Protein 4AVA (pdb70)

Structure (mmCIF, N/CA/C/O backbone):
data_4AVA
#
_entry.id   4AVA
#
_cell.length_a   61.418
_cell.length_b   65.447
_cell.length_c   77.761
_cell.angle_alpha   90.00
_cell.angle_beta   90.00
_cell.angle_gamma   90.00
#
_symmetry.space_group_name_H-M   'P 21 21 21'
#
loop_
_entity.id
_entity.type
_entity.pdbx_description
1 polymer 'LYSINE ACETYLTRANSFERASE'
2 non-polymer 'ACETYL COENZYME *A'
3 non-polymer 'ACETATE ION'
4 non-polymer 1,2-ETHANEDIOL
5 non-polymer DI(HYDROXYETHYL)ETHER
6 non-polymer 'MAGNESIUM ION'
7 water water
#
loop_
_atom_site.group_PDB
_atom_site.id
_atom_site.type_symbol
_atom_site.label_atom_id
_atom_site.label_alt_id
_atom_site.label_comp_id
_atom_site.label_asym_id
_atom_site.label_entity_id
_atom_site.label_seq_id
_atom_site.pdbx_PDB_ins_code
_atom_site.Cartn_x
_atom_site.Cartn_y
_atom_site.Cartn_z
_atom_site.occupancy
_atom_site.B_iso_or_equiv
_atom_site.auth_seq_id
_atom_site.auth_comp_id
_atom_site.auth_asym_id
_atom_site.auth_atom_id
_atom_site.pdbx_PDB_model_num
ATOM 1 N N . ASP A 1 2 ? 36.589 -1.718 47.061 1.00 87.88 2 ASP A N 1
ATOM 2 C CA . ASP A 1 2 ? 35.233 -2.130 47.409 1.00 87.41 2 ASP A CA 1
ATOM 3 C C . ASP A 1 2 ? 34.300 -0.942 47.636 1.00 81.54 2 ASP A C 1
ATOM 4 O O . ASP A 1 2 ? 33.909 -0.248 46.698 1.00 81.52 2 ASP A O 1
ATOM 9 N N . GLY A 1 3 ? 33.946 -0.733 48.901 1.00 74.22 3 GLY A N 1
ATOM 10 C CA . GLY A 1 3 ? 32.994 0.283 49.312 1.00 63.98 3 GLY A CA 1
ATOM 11 C C . GLY A 1 3 ? 33.636 1.533 49.890 1.00 55.67 3 GLY A C 1
ATOM 12 O O . GLY A 1 3 ? 33.012 2.239 50.691 1.00 56.72 3 GLY A O 1
ATOM 13 N N . ILE A 1 4 ? 34.890 1.794 49.525 1.00 46.48 4 ILE A N 1
ATOM 14 C CA . ILE A 1 4 ? 35.648 2.884 50.142 1.00 42.73 4 ILE A CA 1
ATOM 15 C C . ILE A 1 4 ? 35.284 4.256 49.616 1.00 43.64 4 ILE A C 1
ATOM 16 O O . ILE A 1 4 ? 34.855 4.399 48.469 1.00 40.22 4 ILE A O 1
ATOM 21 N N . ALA A 1 5 ? 35.491 5.263 50.466 1.00 34.39 5 ALA A N 1
ATOM 22 C CA . ALA A 1 5 ? 35.195 6.648 50.124 1.00 32.93 5 ALA A CA 1
ATOM 23 C C . ALA A 1 5 ? 36.300 7.230 49.256 1.00 34.77 5 ALA A C 1
ATOM 24 O O . ALA A 1 5 ? 37.462 6.860 49.386 1.00 41.01 5 ALA A O 1
ATOM 26 N N . GLU A 1 6 ? 35.936 8.186 48.405 1.00 32.13 6 GLU A N 1
ATOM 27 C CA . GLU A 1 6 ? 36.904 8.820 47.533 1.00 33.13 6 GLU A CA 1
ATOM 28 C C . GLU A 1 6 ? 36.781 10.344 47.503 1.00 30.34 6 GLU A C 1
ATOM 29 O O . GLU A 1 6 ? 35.740 10.902 47.847 1.00 31.74 6 GLU A O 1
ATOM 35 N N . LEU A 1 7 ? 37.850 10.997 47.076 1.00 29.55 7 LEU A N 1
ATOM 36 C CA . LEU A 1 7 ? 37.842 12.453 46.905 1.00 32.89 7 LEU A CA 1
ATOM 37 C C . LEU A 1 7 ? 36.977 12.789 45.712 1.00 34.32 7 LEU A C 1
ATOM 38 O O . LEU A 1 7 ? 36.890 11.981 44.789 1.00 37.09 7 LEU A O 1
ATOM 43 N N . THR A 1 8 ? 36.276 13.919 45.752 1.00 37.96 8 THR A N 1
ATOM 44 C CA . THR A 1 8 ? 35.568 14.389 44.552 1.00 39.16 8 THR A CA 1
ATOM 45 C C . THR A 1 8 ? 36.265 15.471 43.747 1.00 42.47 8 THR A C 1
ATOM 46 O O . THR A 1 8 ? 35.831 15.795 42.636 1.00 44.19 8 THR A O 1
ATOM 50 N N . GLY A 1 9 ? 37.367 16.001 44.252 1.00 37.29 9 GLY A N 1
ATOM 51 C CA . GLY A 1 9 ? 37.937 17.163 43.599 1.00 41.31 9 GLY A CA 1
ATOM 52 C C . GLY A 1 9 ? 39.021 16.797 42.620 1.00 39.08 9 GLY A C 1
ATOM 53 O O . GLY A 1 9 ? 39.032 15.694 42.040 1.00 42.27 9 GLY A O 1
ATOM 54 N N . ALA A 1 10 ? 39.943 17.733 42.454 1.00 38.88 10 ALA A N 1
ATOM 55 C CA . ALA A 1 10 ? 41.090 17.560 41.574 1.00 38.28 10 ALA A CA 1
ATOM 56 C C . ALA A 1 10 ? 42.020 16.515 42.159 1.00 38.90 10 ALA A C 1
ATOM 57 O O . ALA A 1 10 ? 42.155 16.406 43.375 1.00 38.41 10 ALA A O 1
ATOM 59 N N . ARG A 1 11 ? 42.637 15.725 41.289 1.00 39.95 11 ARG A N 1
ATOM 60 C CA . ARG A 1 11 ? 43.632 14.753 41.716 1.00 42.61 11 ARG A CA 1
ATOM 61 C C . ARG A 1 11 ? 45.033 15.277 41.442 1.00 38.56 11 ARG A C 1
ATOM 62 O O . ARG A 1 11 ? 45.294 15.811 40.372 1.00 39.82 11 ARG A O 1
ATOM 70 N N . VAL A 1 12 ? 45.921 15.141 42.419 1.00 35.04 12 VAL A N 1
ATOM 71 C CA . VAL A 1 12 ? 47.310 15.563 42.264 1.00 36.09 12 VAL A CA 1
ATOM 72 C C . VAL A 1 12 ? 47.944 14.867 41.064 1.00 42.58 12 VAL A C 1
ATOM 73 O O . VAL A 1 12 ? 48.747 15.461 40.331 1.00 43.95 12 VAL A O 1
ATOM 77 N N . GLU A 1 13 ? 47.584 13.597 40.864 1.00 41.87 13 GLU A N 1
ATOM 78 C CA . GLU A 1 13 ? 48.133 12.834 39.759 1.00 45.62 13 GLU A CA 1
ATOM 79 C C . GLU A 1 13 ? 47.855 13.465 38.402 1.00 45.07 13 GLU A C 1
ATOM 80 O O . GLU A 1 13 ? 48.658 13.327 37.480 1.00 47.62 13 GLU A O 1
ATOM 86 N N . ASP A 1 14 ? 46.695 14.097 38.267 1.00 40.90 14 ASP A N 1
ATOM 87 C CA . ASP A 1 14 ? 46.317 14.727 37.017 1.00 43.72 14 ASP A CA 1
ATOM 88 C C . ASP A 1 14 ? 47.032 16.060 36.882 1.00 41.09 14 ASP A C 1
ATOM 89 O O . ASP A 1 14 ? 47.582 16.361 35.834 1.00 42.09 14 ASP A O 1
ATOM 94 N N . LEU A 1 15 ? 47.026 16.847 37.956 1.00 37.65 15 LEU A N 1
ATOM 95 C CA . LEU A 1 15 ? 47.719 18.135 37.959 1.00 36.57 15 LEU A CA 1
ATOM 96 C C . LEU A 1 15 ? 49.193 17.964 37.660 1.00 40.28 15 LEU A C 1
ATOM 97 O O . LEU A 1 15 ? 49.747 18.678 36.835 1.00 35.80 15 LEU A O 1
ATOM 102 N N . ALA A 1 16 ? 49.822 17.005 38.332 1.00 44.75 16 ALA A N 1
ATOM 103 C CA . ALA A 1 16 ? 51.252 16.748 38.174 1.00 49.14 16 ALA A CA 1
ATOM 104 C C . ALA A 1 16 ? 51.635 16.301 36.765 1.00 50.18 16 ALA A C 1
ATOM 105 O O . ALA A 1 16 ? 52.811 16.342 36.400 1.00 57.66 16 ALA A O 1
ATOM 107 N N . GLY A 1 17 ? 50.656 15.870 35.973 1.00 45.56 17 GLY A N 1
ATOM 108 C CA . GLY A 1 17 ? 50.926 15.481 34.597 1.00 44.21 17 GLY A CA 1
ATOM 109 C C . GLY A 1 17 ? 51.253 16.692 33.736 1.00 45.89 17 GLY A C 1
ATOM 110 O O . GLY A 1 17 ? 51.982 16.587 32.754 1.00 47.81 17 GLY A O 1
ATOM 111 N N . MET A 1 18 ? 50.724 17.854 34.120 1.00 38.16 18 MET A N 1
ATOM 112 C CA . MET A 1 18 ? 50.940 19.073 33.364 1.00 35.51 18 MET A CA 1
ATOM 113 C C . MET A 1 18 ? 52.375 19.567 33.523 1.00 35.24 18 MET A C 1
ATOM 114 O O . MET A 1 18 ? 52.952 19.533 34.614 1.00 34.24 18 MET A O 1
ATOM 119 N N . ASP A 1 19 ? 52.969 20.007 32.416 1.00 33.75 19 ASP A N 1
ATOM 120 C CA . ASP A 1 19 ? 54.388 20.302 32.435 1.00 34.74 19 ASP A CA 1
ATOM 121 C C . ASP A 1 19 ? 54.740 21.413 33.400 1.00 33.29 19 ASP A C 1
ATOM 122 O O . ASP A 1 19 ? 55.790 21.376 34.050 1.00 36.76 19 ASP A O 1
ATOM 127 N N . VAL A 1 20 ? 53.864 22.400 33.497 1.00 30.18 20 VAL A N 1
ATOM 128 C CA . VAL A 1 20 ? 54.101 23.508 34.402 1.00 31.54 20 VAL A CA 1
ATOM 129 C C . VAL A 1 20 ? 54.310 23.079 35.873 1.00 30.85 20 VAL A C 1
ATOM 130 O O . VAL A 1 20 ? 55.034 23.762 36.595 1.00 30.09 20 VAL A O 1
ATOM 134 N N . PHE A 1 21 ? 53.679 21.978 36.311 1.00 28.61 21 PHE A N 1
ATOM 135 C CA . PHE A 1 21 ? 53.843 21.487 37.686 1.00 32.35 21 PHE A CA 1
ATOM 136 C C . PHE A 1 21 ? 54.841 20.368 37.869 1.00 34.82 21 PHE A C 1
ATOM 137 O O . PHE A 1 21 ? 55.113 19.968 39.003 1.00 38.36 21 PHE A O 1
ATOM 145 N N . GLN A 1 22 ? 55.403 19.855 36.778 1.00 39.99 22 GLN A N 1
ATOM 146 C CA . GLN A 1 22 ? 56.251 18.688 36.940 1.00 45.54 22 GLN A CA 1
ATOM 147 C C . GLN A 1 22 ? 57.487 19.078 37.747 1.00 43.53 22 GLN A C 1
ATOM 148 O O . GLN A 1 22 ? 58.139 20.079 37.453 1.00 37.30 22 GLN A O 1
ATOM 154 N N . GLY A 1 23 ? 57.779 18.299 38.791 1.00 45.86 23 GLY A N 1
ATOM 155 C CA . GLY A 1 23 ? 58.952 18.556 39.603 1.00 45.68 23 GLY A CA 1
ATOM 156 C C . GLY A 1 23 ? 58.720 19.519 40.755 1.00 45.94 23 GLY A C 1
ATOM 157 O O . GLY A 1 23 ? 59.609 19.715 41.586 1.00 52.36 23 GLY A O 1
ATOM 158 N N . CYS A 1 24 ? 57.532 20.114 40.817 1.00 39.53 24 CYS A N 1
ATOM 159 C CA . CYS A 1 24 ? 57.191 21.008 41.919 1.00 39.03 24 CYS A CA 1
ATOM 160 C C . CYS A 1 24 ? 57.071 20.249 43.245 1.00 38.75 24 CYS A C 1
ATOM 161 O O . CYS A 1 24 ? 56.785 19.046 43.256 1.00 37.82 24 CYS A O 1
ATOM 164 N N . PRO A 1 25 ? 57.274 20.960 44.374 1.00 40.63 25 PRO A N 1
ATOM 165 C CA . PRO A 1 25 ? 57.172 20.315 45.695 1.00 41.56 25 PRO A CA 1
ATOM 166 C C . PRO A 1 25 ? 55.805 19.661 45.851 1.00 40.35 25 PRO A C 1
ATOM 167 O O . PRO A 1 25 ? 54.793 20.249 45.457 1.00 39.32 25 PRO A O 1
ATOM 171 N N . ALA A 1 26 ? 55.772 18.456 46.407 1.00 38.63 26 ALA A N 1
ATOM 172 C CA . ALA A 1 26 ? 54.541 17.694 46.475 1.00 38.80 26 ALA A CA 1
ATOM 173 C C . ALA A 1 26 ? 53.492 18.433 47.282 1.00 38.34 26 ALA A C 1
ATOM 174 O O . ALA A 1 26 ? 52.309 18.385 46.959 1.00 38.94 26 ALA A O 1
ATOM 176 N N . GLU A 1 27 ? 53.921 19.113 48.337 1.00 38.22 27 GLU A N 1
ATOM 177 C CA . GLU A 1 27 ? 52.950 19.696 49.250 1.00 38.22 27 GLU A CA 1
ATOM 178 C C . GLU A 1 27 ? 52.212 20.835 48.558 1.00 34.86 27 GLU A C 1
ATOM 179 O O . GLU A 1 27 ? 51.045 21.133 48.872 1.00 35.57 27 GLU A O 1
ATOM 185 N N . GLY A 1 28 ? 52.910 21.470 47.614 1.00 35.25 28 GLY A N 1
ATOM 186 C CA . GLY A 1 28 ? 52.343 22.550 46.841 1.00 34.29 28 GLY A CA 1
ATOM 187 C C . GLY A 1 28 ? 51.224 22.037 45.970 1.00 34.30 28 GLY A C 1
ATOM 188 O O . GLY A 1 28 ? 50.208 22.714 45.799 1.00 36.15 28 GLY A O 1
ATOM 189 N N . LEU A 1 29 ? 51.403 20.838 45.409 1.00 31.78 29 LEU A N 1
ATOM 190 C CA . LEU A 1 29 ? 50.367 20.288 44.543 1.00 30.08 29 LEU A CA 1
ATOM 191 C C . LEU A 1 29 ? 49.174 19.782 45.372 1.00 30.14 29 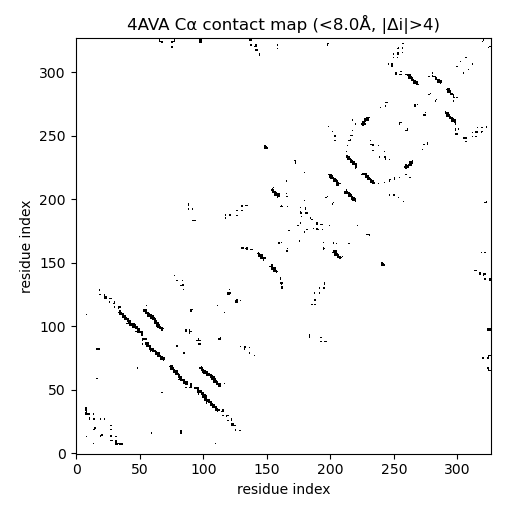LEU A C 1
ATOM 192 O O . LEU A 1 29 ? 48.030 19.900 44.942 1.00 31.21 29 LEU A O 1
ATOM 197 N N . VAL A 1 30 ? 49.447 19.229 46.550 1.00 28.11 30 VAL A N 1
ATOM 198 C CA . VAL A 1 30 ? 48.366 18.773 47.453 1.00 29.23 30 VAL A CA 1
ATOM 199 C C . VAL A 1 30 ? 47.449 19.962 47.749 1.00 30.15 30 VAL A C 1
ATOM 200 O O . VAL A 1 30 ? 46.234 19.878 47.573 1.00 31.22 30 VAL A O 1
ATOM 204 N N . SER A 1 31 ? 48.043 21.090 48.125 1.00 31.88 31 SER A N 1
ATOM 205 C CA A SER A 1 31 ? 47.285 22.324 48.355 0.49 31.52 31 SER A CA 1
ATOM 206 C CA B SER A 1 31 ? 47.255 22.295 48.363 0.51 31.51 31 SER A CA 1
ATOM 207 C C . SER A 1 31 ? 46.506 22.739 47.110 1.00 29.83 31 SER A C 1
ATOM 208 O O . SER A 1 31 ? 45.330 23.046 47.171 1.00 27.56 31 SER A O 1
ATOM 213 N N . LEU A 1 32 ? 47.185 22.764 45.965 1.00 26.89 32 LEU A N 1
ATOM 214 C CA . LEU A 1 32 ? 46.513 23.209 44.748 1.00 27.85 32 LEU A CA 1
ATOM 215 C C . LEU A 1 32 ? 45.359 22.278 44.403 1.00 30.41 32 LEU A C 1
ATOM 216 O O . LEU A 1 32 ? 44.276 22.726 44.046 1.00 33.74 32 LEU A O 1
ATOM 221 N N . ALA A 1 33 ? 45.596 20.974 44.505 1.00 30.83 33 ALA A N 1
ATOM 222 C CA . ALA A 1 33 ? 44.581 20.000 44.111 1.00 34.63 33 ALA A CA 1
ATOM 223 C C . ALA A 1 33 ? 43.308 20.261 44.918 1.00 35.67 33 ALA A C 1
ATOM 224 O O . ALA A 1 33 ? 42.191 20.080 44.434 1.00 40.24 33 ALA A O 1
ATOM 226 N N . ALA A 1 34 ? 43.498 20.701 46.147 1.00 31.83 34 ALA A N 1
ATOM 227 C CA . ALA A 1 34 ? 42.375 20.958 47.046 1.00 31.34 34 ALA A CA 1
ATOM 228 C C . ALA A 1 34 ? 41.609 22.197 46.600 1.00 35.97 34 ALA A C 1
ATOM 229 O O . ALA A 1 34 ? 40.468 22.416 47.039 1.00 35.74 34 ALA A O 1
ATOM 231 N N . SER A 1 35 ? 42.301 23.061 45.857 1.00 32.53 35 SER A N 1
ATOM 232 C CA . SER A 1 35 ? 41.738 24.351 45.435 1.00 39.08 35 SER A CA 1
ATOM 233 C C . SER A 1 35 ? 41.110 24.507 44.048 1.00 36.16 35 SER A C 1
ATOM 234 O O . SER A 1 35 ? 40.473 25.532 43.791 1.00 37.10 35 SER A O 1
ATOM 237 N N . VAL A 1 36 ? 41.294 23.542 43.147 1.00 33.37 36 VAL A N 1
ATOM 238 C CA . VAL A 1 36 ? 40.779 23.700 41.804 1.00 32.22 36 VAL A CA 1
ATOM 239 C C . VAL A 1 36 ? 39.811 22.587 41.474 1.00 35.82 36 VAL A C 1
ATOM 240 O O . VAL A 1 36 ? 39.829 21.546 42.113 1.00 35.95 36 VAL A O 1
ATOM 244 N N . GLN A 1 37 ? 38.979 22.806 40.464 1.00 36.91 37 GLN A N 1
ATOM 245 C CA . GLN A 1 37 ? 38.021 21.791 40.065 1.00 41.85 37 GLN A CA 1
ATOM 246 C C . GLN A 1 37 ? 38.251 21.319 38.634 1.00 43.26 37 GLN A C 1
ATOM 247 O O . GLN A 1 37 ? 38.630 22.094 37.755 1.00 42.05 37 GLN A O 1
ATOM 253 N N . PRO A 1 38 ? 38.023 20.021 38.398 1.00 46.37 38 PRO A N 1
ATOM 254 C CA . PRO A 1 38 ? 38.081 19.429 37.061 1.00 47.21 38 PRO A CA 1
ATOM 255 C C . PRO A 1 38 ? 37.045 20.048 36.128 1.00 44.53 38 PRO A C 1
ATOM 256 O O . PRO A 1 38 ? 35.925 20.330 36.565 1.00 45.26 38 PRO A O 1
ATOM 260 N N . LEU A 1 39 ? 37.426 20.262 34.877 1.00 42.73 39 LEU A N 1
ATOM 261 C CA . LEU A 1 39 ? 36.500 20.688 33.826 1.00 49.29 39 LEU A CA 1
ATOM 262 C C . LEU A 1 39 ? 36.646 19.834 32.566 1.00 54.34 39 LEU A C 1
ATOM 263 O O . LEU A 1 39 ? 37.752 19.635 32.053 1.00 54.47 39 LEU A O 1
ATOM 268 N N . ARG A 1 40 ? 35.522 19.324 32.072 1.00 57.34 40 ARG A N 1
ATOM 269 C CA . ARG A 1 40 ? 35.500 18.583 30.815 1.00 58.08 40 ARG A CA 1
ATOM 270 C C . ARG A 1 40 ? 34.439 19.184 29.901 1.00 53.55 40 ARG A C 1
ATOM 271 O O . ARG A 1 40 ? 33.275 19.269 30.273 1.00 58.36 40 ARG A O 1
ATOM 279 N N . ALA A 1 41 ? 34.847 19.633 28.725 1.00 45.76 41 ALA A N 1
ATOM 280 C CA . ALA A 1 41 ? 33.931 20.310 27.818 1.00 48.35 41 ALA A CA 1
ATOM 281 C C . ALA A 1 41 ? 33.910 19.650 26.451 1.00 54.24 41 ALA A C 1
ATOM 282 O O . ALA A 1 41 ? 34.947 19.218 25.949 1.00 58.18 41 ALA A O 1
ATOM 284 N N . ALA A 1 42 ? 32.731 19.590 25.840 1.00 66.53 42 ALA A N 1
ATOM 285 C CA . ALA A 1 42 ? 32.629 19.161 24.458 1.00 65.71 42 ALA A CA 1
ATOM 286 C C . ALA A 1 42 ? 33.136 20.280 23.554 1.00 62.90 42 ALA A C 1
ATOM 287 O O . ALA A 1 42 ? 33.525 21.342 24.026 1.00 59.81 42 ALA A O 1
ATOM 289 N N . ALA A 1 43 ? 33.138 20.045 22.250 1.00 62.55 43 ALA A N 1
ATOM 290 C CA . ALA A 1 43 ? 33.495 21.101 21.317 1.00 63.63 43 ALA A CA 1
ATOM 291 C C . ALA A 1 43 ? 32.321 22.065 21.161 1.00 66.20 43 ALA A C 1
ATOM 292 O O . ALA A 1 43 ? 31.175 21.704 21.435 1.00 67.25 43 ALA A O 1
ATOM 294 N N . GLY A 1 44 ? 32.612 23.294 20.739 1.00 65.44 44 GLY A N 1
ATOM 295 C CA . GLY A 1 44 ? 31.582 24.280 20.459 1.00 64.99 44 GLY A CA 1
ATOM 296 C C . GLY A 1 44 ? 30.808 24.732 21.682 1.00 63.50 44 GLY A C 1
ATOM 297 O O . GLY A 1 44 ? 29.703 25.266 21.569 1.00 63.32 44 GLY A O 1
ATOM 298 N N . GLN A 1 45 ? 31.403 24.531 22.855 1.00 60.90 45 GLN A N 1
ATOM 299 C CA . GLN A 1 45 ? 30.755 24.858 24.118 1.00 60.76 45 GLN A CA 1
ATOM 300 C C . GLN A 1 45 ? 31.304 26.160 24.705 1.00 56.29 45 GLN A C 1
ATOM 301 O O . GLN A 1 45 ? 32.521 26.381 24.728 1.00 50.99 45 GLN A O 1
ATOM 307 N N . VAL A 1 46 ? 30.398 27.013 25.181 1.00 54.53 46 VAL A N 1
ATOM 308 C CA . VAL A 1 46 ? 30.791 28.301 25.724 1.00 50.82 46 VAL A CA 1
ATOM 309 C C . VAL A 1 46 ? 31.149 28.081 27.179 1.00 47.51 46 VAL A C 1
ATOM 310 O O . VAL A 1 46 ? 30.313 27.657 27.980 1.00 48.30 46 VAL A O 1
ATOM 314 N N . LEU A 1 47 ? 32.422 28.288 27.488 1.00 40.94 47 LEU A N 1
ATOM 315 C CA . LEU A 1 47 ? 32.918 28.211 28.856 1.00 41.53 47 LEU A CA 1
ATOM 316 C C . LEU A 1 47 ? 32.773 29.493 29.676 1.00 44.36 47 LEU A C 1
ATOM 317 O O . LEU A 1 47 ? 32.362 29.468 30.840 1.00 46.69 47 LEU A O 1
ATOM 322 N N . LEU A 1 48 ? 33.125 30.611 29.049 1.00 42.00 48 LEU A N 1
ATOM 323 C CA . LEU A 1 48 ? 33.097 31.907 29.691 1.00 40.84 48 LEU A CA 1
ATOM 324 C C . LEU A 1 48 ? 32.415 32.861 28.729 1.00 41.46 48 LEU A C 1
ATOM 325 O O . LEU A 1 48 ? 32.537 32.721 27.489 1.00 43.25 48 LEU A O 1
ATOM 330 N N . ARG A 1 49 ? 31.694 33.821 29.296 1.00 37.75 49 ARG A N 1
ATOM 331 C CA . ARG A 1 49 ? 30.947 34.784 28.508 1.00 41.76 49 ARG A CA 1
ATOM 332 C C . ARG A 1 49 ? 31.410 36.203 28.790 1.00 40.68 49 ARG A C 1
ATOM 333 O O . ARG A 1 49 ? 31.522 36.618 29.940 1.00 38.55 49 ARG A O 1
ATOM 341 N N . GLN A 1 50 ? 31.682 36.952 27.729 1.00 37.40 50 GLN A N 1
ATOM 342 C CA . GLN A 1 50 ? 32.072 38.343 27.879 1.00 37.84 50 GLN A CA 1
ATOM 343 C C . GLN A 1 50 ? 31.053 39.127 28.717 1.00 37.44 50 GLN A C 1
ATOM 344 O O . GLN A 1 50 ? 29.839 38.983 28.538 1.00 39.25 50 GLN A O 1
ATOM 350 N N . GLY A 1 51 ? 31.552 39.976 29.607 1.00 36.63 51 GLY A N 1
ATOM 351 C CA . GLY A 1 51 ? 30.694 40.855 30.374 1.00 36.75 51 GLY A CA 1
ATOM 352 C C . GLY A 1 51 ? 30.229 40.237 31.688 1.00 37.19 51 GLY A C 1
ATOM 353 O O . GLY A 1 51 ? 29.742 40.948 32.571 1.00 35.68 51 GLY A O 1
ATOM 354 N N . GLU A 1 52 ? 30.353 38.920 31.818 1.00 34.91 52 GLU A N 1
ATOM 355 C CA . GLU A 1 52 ? 29.906 38.275 33.062 1.00 34.36 52 GLU A CA 1
ATOM 356 C C . GLU A 1 52 ? 30.896 38.472 34.217 1.00 31.20 52 GLU A C 1
ATOM 357 O O . GLU A 1 52 ? 32.035 38.893 34.014 1.00 30.19 52 GLU A O 1
ATOM 363 N N . PRO A 1 53 ? 30.452 38.165 35.445 1.00 29.17 53 PRO A N 1
ATOM 364 C CA . PRO A 1 53 ? 31.374 38.299 36.583 1.00 29.01 53 PRO A CA 1
ATOM 365 C C . PRO A 1 53 ? 32.552 37.362 36.411 1.00 28.31 53 PRO A C 1
ATOM 366 O O . PRO A 1 53 ? 32.327 36.206 36.051 1.00 28.48 53 PRO A O 1
ATOM 370 N N . ALA A 1 54 ? 33.782 37.785 36.695 1.00 27.64 54 ALA A N 1
ATOM 371 C CA . ALA A 1 54 ? 34.836 36.833 36.418 1.00 30.78 54 ALA A CA 1
ATOM 372 C C . ALA A 1 54 ? 35.167 36.221 37.736 1.00 30.53 54 ALA A C 1
ATOM 373 O O . ALA A 1 54 ? 36.021 36.720 38.481 1.00 31.69 54 ALA A O 1
ATOM 375 N N . VAL A 1 55 ? 34.595 35.043 37.937 1.00 30.70 55 VAL A N 1
ATOM 376 C CA . VAL A 1 55 ? 34.663 34.366 39.228 1.00 29.65 55 VAL A CA 1
ATOM 377 C C . VAL A 1 55 ? 35.703 33.277 39.261 1.00 29.15 55 VAL A C 1
ATOM 378 O O . VAL A 1 55 ? 35.956 32.711 40.314 1.00 30.67 55 VAL A O 1
ATOM 382 N N . SER A 1 56 ? 36.337 33.020 38.117 1.00 29.79 56 SER A N 1
ATOM 383 C CA . SER A 1 56 ? 37.224 31.875 37.977 1.00 25.05 56 SER A CA 1
ATOM 384 C C . SER A 1 56 ? 38.212 32.097 36.842 1.00 25.77 56 SER A C 1
ATOM 385 O O . SER A 1 56 ? 37.980 32.923 35.964 1.00 28.37 56 SER A O 1
ATOM 388 N N . PHE A 1 57 ? 39.296 31.333 36.860 1.00 24.95 57 PHE A N 1
ATOM 389 C CA . PHE A 1 57 ? 40.179 31.215 35.685 1.00 23.61 57 PHE A CA 1
ATOM 390 C C . PHE A 1 57 ? 40.134 29.769 35.238 1.00 26.97 57 PHE A C 1
ATOM 391 O O . PHE A 1 57 ? 39.711 28.878 35.991 1.00 29.22 57 PHE A O 1
ATOM 399 N N . LEU A 1 58 ? 40.523 29.534 33.982 1.00 26.33 58 LEU A N 1
ATOM 400 C CA . LEU A 1 58 ? 40.629 28.198 33.445 1.00 29.32 58 LEU A CA 1
ATOM 401 C C . LEU A 1 58 ? 42.080 27.928 33.091 1.00 30.98 58 LEU A C 1
ATOM 402 O O . LEU A 1 58 ? 42.738 28.773 32.491 1.00 32.14 58 LEU A O 1
ATOM 407 N N . LEU A 1 59 ? 42.568 26.760 33.495 1.00 33.14 59 LEU A N 1
ATOM 408 C CA . LEU A 1 59 ? 43.854 26.232 33.041 1.00 32.83 59 LEU A CA 1
ATOM 409 C C . LEU A 1 59 ? 43.575 25.048 32.152 1.00 35.97 59 LEU A C 1
ATOM 410 O O . LEU A 1 59 ? 42.971 24.068 32.598 1.00 33.57 59 LEU A O 1
ATOM 415 N N . ILE A 1 60 ? 44.043 25.140 30.909 1.00 35.78 60 ILE A N 1
ATOM 416 C CA . ILE A 1 60 ? 43.746 24.139 29.883 1.00 39.29 60 ILE A CA 1
ATOM 417 C C . ILE A 1 60 ? 44.788 23.024 29.891 1.00 41.97 60 ILE A C 1
ATOM 418 O O . ILE A 1 60 ? 45.979 23.268 29.673 1.00 42.30 60 ILE A O 1
ATOM 423 N N . SER A 1 61 ? 44.342 21.805 30.194 1.00 41.35 61 SER A N 1
ATOM 424 C CA . SER A 1 61 ? 45.171 20.604 30.047 1.00 45.42 61 SER A CA 1
ATOM 425 C C . SER A 1 61 ? 45.193 20.013 28.617 1.00 49.42 61 SER A C 1
ATOM 426 O O . SER A 1 61 ? 46.224 19.507 28.152 1.00 50.04 61 SER A O 1
ATOM 429 N N . SER A 1 62 ? 44.052 20.051 27.934 1.00 49.86 62 SER A N 1
ATOM 430 C CA . SER A 1 62 ? 43.980 19.577 26.548 1.00 53.28 62 SER A CA 1
ATOM 431 C C . SER A 1 62 ? 42.857 20.277 25.783 1.00 50.46 62 SER A C 1
ATOM 432 O O . SER A 1 62 ? 41.882 20.722 26.385 1.00 47.35 62 SER A O 1
ATOM 435 N N . GLY A 1 63 ? 42.987 20.347 24.460 1.00 47.17 63 GLY A N 1
ATOM 436 C CA . GLY A 1 63 ? 42.026 21.067 23.645 1.00 49.50 63 GLY A CA 1
ATOM 437 C C . GLY A 1 63 ? 42.365 22.545 23.504 1.00 51.55 63 GLY A C 1
ATOM 438 O O . GLY A 1 63 ? 43.394 23.014 24.005 1.00 50.94 63 GLY A O 1
ATOM 439 N N . SER A 1 64 ? 41.497 23.288 22.825 1.00 50.39 64 SER A N 1
ATOM 440 C CA . SER A 1 64 ? 41.739 24.710 22.584 1.00 49.25 64 SER A CA 1
ATOM 441 C C . SER A 1 64 ? 40.431 25.484 22.451 1.00 51.16 64 SER A C 1
ATOM 442 O O . SER A 1 64 ? 39.365 24.893 22.244 1.00 53.68 64 SER A O 1
ATOM 445 N N . ALA A 1 65 ? 40.514 26.807 22.561 1.00 46.33 65 ALA A N 1
ATOM 446 C CA . ALA A 1 65 ? 39.323 27.630 22.475 1.00 47.47 65 ALA A CA 1
ATOM 447 C C . ALA A 1 65 ? 39.546 28.963 21.769 1.00 51.50 65 ALA A C 1
ATOM 448 O O . ALA A 1 65 ? 40.659 29.519 21.765 1.00 51.64 65 ALA A O 1
ATOM 450 N N . GLU A 1 66 ? 38.468 29.462 21.174 1.00 48.05 66 GLU A N 1
ATOM 451 C CA . GLU A 1 66 ? 38.420 30.823 20.669 1.00 49.27 66 GLU A CA 1
ATOM 452 C C . GLU A 1 66 ? 38.178 31.809 21.817 1.00 45.11 66 GLU A C 1
ATOM 453 O O . GLU A 1 66 ? 37.283 31.617 22.641 1.00 40.87 66 GLU A O 1
ATOM 459 N N . VAL A 1 67 ? 38.970 32.871 21.851 1.00 44.52 67 VAL A N 1
ATOM 460 C CA . VAL A 1 67 ? 38.774 33.947 22.818 1.00 43.65 67 VAL A CA 1
ATOM 461 C C . VAL A 1 67 ? 38.376 35.179 22.006 1.00 47.11 67 VAL A C 1
ATOM 462 O O . VAL A 1 67 ? 39.185 35.700 21.232 1.00 50.31 67 VAL A O 1
ATOM 466 N N . SER A 1 68 ? 37.131 35.622 22.159 1.00 42.84 68 SER A N 1
ATOM 467 C CA . SER A 1 68 ? 36.578 36.665 21.285 1.00 39.68 68 SER A CA 1
ATOM 468 C C . SER A 1 68 ? 36.053 37.835 22.106 1.00 43.23 68 SER A C 1
ATOM 469 O O . SER A 1 68 ? 35.064 37.701 22.834 1.00 40.59 68 SER A O 1
ATOM 472 N N . HIS A 1 69 ? 36.702 38.987 21.989 1.00 42.97 69 HIS A N 1
ATOM 473 C CA . HIS A 1 69 ? 36.161 40.204 22.571 1.00 43.17 69 HIS A CA 1
ATOM 474 C C . HIS A 1 69 ? 35.413 41.004 21.507 1.00 44.07 69 HIS A C 1
ATOM 475 O O . HIS A 1 69 ? 35.964 41.298 20.446 1.00 47.31 69 HIS A O 1
ATOM 482 N N . VAL A 1 70 ? 34.165 41.357 21.795 1.00 41.69 70 VAL A N 1
ATOM 483 C CA . VAL A 1 70 ? 33.372 42.168 20.890 1.00 46.01 70 VAL A CA 1
ATOM 484 C C . VAL A 1 70 ? 33.215 43.597 21.415 1.00 49.02 70 VAL A C 1
ATOM 485 O O . VAL A 1 70 ? 32.630 43.821 22.475 1.00 50.86 70 VAL A O 1
ATOM 489 N N . GLY A 1 71 ? 33.744 44.565 20.671 1.00 50.28 71 GLY A N 1
ATOM 490 C CA . GLY A 1 71 ? 33.670 45.947 21.095 1.00 49.82 71 GLY A CA 1
ATOM 491 C C . GLY A 1 71 ? 32.255 46.462 20.968 1.00 53.57 71 GLY A C 1
ATOM 492 O O . GLY A 1 71 ? 31.424 45.830 20.318 1.00 53.87 71 GLY A O 1
ATOM 493 N N . ASP A 1 72 ? 31.987 47.604 21.598 1.00 59.53 72 ASP A N 1
ATOM 494 C CA . ASP A 1 72 ? 30.705 48.288 21.478 1.00 66.11 72 ASP A CA 1
ATOM 495 C C . ASP A 1 72 ? 30.465 48.736 20.042 1.00 65.68 72 ASP A C 1
ATOM 496 O O . ASP A 1 72 ? 29.349 49.097 19.676 1.00 67.68 72 ASP A O 1
ATOM 501 N N . ASP A 1 73 ? 31.520 48.718 19.233 1.00 63.85 73 ASP A N 1
ATOM 502 C CA . ASP A 1 73 ? 31.403 49.069 17.822 1.00 66.14 73 ASP A CA 1
ATOM 503 C C . ASP A 1 73 ? 31.133 47.812 17.005 1.00 66.35 73 ASP A C 1
ATOM 504 O O . ASP A 1 73 ? 31.063 47.858 15.769 1.00 69.09 73 ASP A O 1
ATOM 509 N N . GLY A 1 74 ? 31.004 46.689 17.704 1.00 62.16 74 GLY A N 1
ATOM 510 C CA . GLY A 1 74 ? 30.744 45.417 17.062 1.00 63.23 74 GLY A CA 1
ATOM 511 C C . GLY A 1 74 ? 31.972 44.744 16.481 1.00 65.13 74 GLY A C 1
ATOM 512 O O . GLY A 1 74 ? 31.891 43.604 16.026 1.00 69.10 74 GLY A O 1
ATOM 513 N N . VAL A 1 75 ? 33.111 45.434 16.491 1.00 62.34 75 VAL A N 1
ATOM 514 C CA . VAL A 1 75 ? 34.339 44.845 15.961 1.00 58.44 75 VAL A CA 1
ATOM 515 C C . VAL A 1 75 ? 34.809 43.737 16.900 1.00 56.37 75 VAL A C 1
ATOM 516 O O . VAL A 1 75 ? 34.946 43.951 18.108 1.00 50.71 75 VAL A O 1
ATOM 520 N N . ALA A 1 76 ? 35.039 42.549 16.348 1.00 57.67 76 ALA A N 1
ATOM 521 C CA . ALA A 1 76 ? 35.426 41.404 17.166 1.00 55.64 76 ALA A CA 1
ATOM 522 C C . ALA A 1 76 ? 36.931 41.224 17.117 1.00 53.56 76 ALA A C 1
ATOM 523 O O . ALA A 1 76 ? 37.541 41.240 16.039 1.00 53.22 76 ALA A O 1
ATOM 525 N N . ILE A 1 77 ? 37.523 41.055 18.290 1.00 52.57 77 ILE A N 1
ATOM 526 C CA . ILE A 1 77 ? 38.958 40.924 18.410 1.00 55.39 77 ILE A CA 1
ATOM 527 C C . ILE A 1 77 ? 39.252 39.549 19.014 1.00 53.46 77 ILE A C 1
ATOM 528 O O . ILE A 1 77 ? 38.831 39.237 20.131 1.00 49.39 77 ILE A O 1
ATOM 533 N N . ILE A 1 78 ? 39.923 38.713 18.230 1.00 57.42 78 ILE A N 1
ATOM 534 C CA . ILE A 1 78 ? 39.909 37.273 18.461 1.00 59.45 78 ILE A CA 1
ATOM 535 C C . ILE A 1 78 ? 41.294 36.656 18.618 1.00 58.68 78 ILE A C 1
ATOM 536 O O . ILE A 1 78 ? 42.161 36.805 17.756 1.00 63.20 78 ILE A O 1
ATOM 541 N N . ALA A 1 79 ? 41.480 35.955 19.728 1.00 54.10 79 ALA A N 1
ATOM 542 C CA . ALA A 1 79 ? 42.708 35.235 20.024 1.00 51.84 79 ALA A CA 1
ATOM 543 C C . ALA A 1 79 ? 42.394 33.747 20.153 1.00 54.39 79 ALA A C 1
ATOM 544 O O . ALA A 1 79 ? 41.273 33.318 19.864 1.00 57.12 79 ALA A O 1
ATOM 546 N N . ARG A 1 80 ? 43.392 32.958 20.539 1.00 51.98 80 ARG A N 1
ATOM 547 C CA . ARG A 1 80 ? 43.214 31.517 20.695 1.00 51.50 80 ARG A CA 1
ATOM 548 C C . ARG A 1 80 ? 43.894 31.048 21.971 1.00 49.13 80 ARG A C 1
ATOM 549 O O . ARG A 1 80 ? 45.008 31.464 22.269 1.00 51.12 80 ARG A O 1
ATOM 557 N N . ALA A 1 81 ? 43.209 30.193 22.722 1.00 42.32 81 ALA A N 1
ATOM 558 C CA . ALA A 1 81 ? 43.755 29.623 23.956 1.00 39.26 81 ALA A CA 1
ATOM 559 C C . ALA A 1 81 ? 44.116 28.167 23.723 1.00 42.63 81 ALA A C 1
ATOM 560 O O . ALA A 1 81 ? 43.310 27.397 23.192 1.00 42.38 81 ALA A O 1
ATOM 562 N N . LEU A 1 82 ? 45.322 27.804 24.147 1.00 45.56 82 LEU A N 1
ATOM 563 C CA . LEU A 1 82 ? 45.959 26.544 23.776 1.00 48.64 82 LEU A CA 1
ATOM 564 C C . LEU A 1 82 ? 46.271 25.735 25.028 1.00 47.89 82 LEU A C 1
ATOM 565 O O . LEU A 1 82 ? 46.294 26.281 26.121 1.00 47.08 82 LEU A O 1
ATOM 570 N N . PRO A 1 83 ? 46.509 24.422 24.876 1.00 51.22 83 PRO A N 1
ATOM 571 C CA . PRO A 1 83 ? 46.831 23.609 26.054 1.00 49.74 83 PRO A CA 1
ATOM 572 C C . PRO A 1 83 ? 48.003 24.175 26.846 1.00 44.62 83 PRO A C 1
ATOM 573 O O . PRO A 1 83 ? 49.023 24.538 26.264 1.00 43.84 83 PRO A O 1
ATOM 577 N N . GLY A 1 84 ? 47.831 24.244 28.162 1.00 44.22 84 GLY A N 1
ATOM 578 C CA . GLY A 1 84 ? 48.831 24.773 29.074 1.00 39.16 84 GLY A CA 1
ATOM 579 C C . GLY A 1 84 ? 48.590 26.239 29.363 1.00 35.43 84 GLY A C 1
ATOM 580 O O . GLY A 1 84 ? 49.261 26.827 30.200 1.00 31.31 84 GLY A O 1
ATOM 581 N N . MET A 1 85 ? 47.637 26.832 28.651 1.00 36.49 85 MET A N 1
ATOM 582 C CA . MET A 1 85 ? 47.375 28.267 28.727 1.00 37.17 85 MET A CA 1
ATOM 583 C C . MET A 1 85 ? 46.372 28.565 29.815 1.00 34.24 85 MET A C 1
ATOM 584 O O . MET A 1 85 ? 45.498 27.750 30.072 1.00 35.46 85 MET A O 1
ATOM 589 N N . ILE A 1 86 ? 46.539 29.700 30.486 1.00 33.05 86 ILE A N 1
ATOM 590 C CA . ILE A 1 86 ? 45.542 30.230 31.426 1.00 32.31 86 ILE A CA 1
ATOM 591 C C . ILE A 1 86 ? 44.545 31.121 30.678 1.00 34.02 86 ILE A C 1
ATOM 592 O O . ILE A 1 86 ? 44.924 31.845 29.760 1.00 32.45 86 ILE A O 1
ATOM 597 N N . VAL A 1 87 ? 43.275 31.075 31.069 1.00 31.14 87 VAL A N 1
ATOM 598 C CA . VAL A 1 87 ? 42.260 31.896 30.413 1.00 29.81 87 VAL A CA 1
ATOM 599 C C . VAL A 1 87 ? 41.429 32.599 31.485 1.00 28.96 87 VAL A C 1
ATOM 600 O O . VAL A 1 87 ? 40.979 31.960 32.428 1.00 28.90 87 VAL A O 1
ATOM 604 N N . GLY A 1 88 ? 41.247 33.912 31.358 1.00 27.36 88 GLY A N 1
ATOM 605 C CA . GLY A 1 88 ? 40.297 34.624 32.204 1.00 24.51 88 GLY A CA 1
ATOM 606 C C . GLY A 1 88 ? 40.868 35.181 33.503 1.00 25.64 88 GLY A C 1
ATOM 607 O O . GLY A 1 88 ? 40.116 35.673 34.361 1.00 27.09 88 GLY A O 1
ATOM 608 N N . GLU A 1 89 ? 42.176 35.077 33.683 1.00 25.04 89 GLU A N 1
ATOM 609 C CA . GLU A 1 89 ? 42.734 35.347 34.999 1.00 28.90 89 GLU A CA 1
ATOM 610 C C . GLU A 1 89 ? 42.946 36.829 35.284 1.00 30.88 89 GLU A C 1
ATOM 611 O O . GLU A 1 89 ? 42.989 37.228 36.449 1.00 28.17 89 GLU A O 1
ATOM 617 N N . ILE A 1 90 ? 43.056 37.646 34.232 1.00 28.33 90 ILE A N 1
ATOM 618 C CA . ILE A 1 90 ? 43.259 39.069 34.462 1.00 32.01 90 ILE A CA 1
ATOM 619 C C . ILE A 1 90 ? 41.985 39.721 35.004 1.00 28.71 90 ILE A C 1
ATOM 620 O O . ILE A 1 90 ? 42.029 40.431 35.997 1.00 30.06 90 ILE A O 1
ATOM 625 N N . ALA A 1 91 ? 40.855 39.487 34.341 1.00 28.88 91 ALA A N 1
ATOM 626 C CA . ALA A 1 91 ? 39.596 40.022 34.835 1.00 30.71 91 ALA A CA 1
ATOM 627 C C . ALA A 1 91 ? 39.287 39.457 36.219 1.00 31.77 91 ALA A C 1
ATOM 628 O O . ALA A 1 91 ? 38.706 40.138 37.072 1.00 32.69 91 ALA A O 1
ATOM 630 N N . LEU A 1 92 ? 39.672 38.207 36.454 1.00 28.33 92 LEU A N 1
ATOM 631 C CA . LEU A 1 92 ? 39.462 37.615 37.771 1.00 26.08 92 LEU A CA 1
ATOM 632 C C . LEU A 1 92 ? 40.219 38.432 38.808 1.00 27.19 92 LEU A C 1
ATOM 633 O O . LEU A 1 92 ? 39.641 38.862 39.825 1.00 29.04 92 LEU A O 1
ATOM 638 N N . LEU A 1 93 ? 41.506 38.654 38.544 1.00 26.16 93 LEU A N 1
ATOM 639 C CA . LEU A 1 93 ? 42.368 39.369 39.492 1.00 27.76 93 LEU A CA 1
ATOM 640 C C . LEU A 1 93 ? 41.973 40.841 39.656 1.00 29.31 93 LEU A C 1
ATOM 641 O O . LEU A 1 93 ? 42.070 41.386 40.759 1.00 30.28 93 LEU A O 1
ATOM 646 N N . ARG A 1 94 ? 41.517 41.474 38.576 1.00 31.15 94 ARG A N 1
ATOM 647 C CA . ARG A 1 94 ? 41.073 42.871 38.662 1.00 32.76 94 ARG A CA 1
ATOM 648 C C . ARG A 1 94 ? 39.611 43.014 39.112 1.00 35.13 94 ARG A C 1
ATOM 649 O O . ARG A 1 94 ? 39.113 44.128 39.223 1.00 37.82 94 ARG A O 1
ATOM 657 N N . ASP A 1 95 ? 38.935 41.894 39.366 1.00 31.51 95 ASP A N 1
ATOM 658 C CA . ASP A 1 95 ? 37.480 41.881 39.628 1.00 36.15 95 ASP A CA 1
ATOM 659 C C . ASP A 1 95 ? 36.659 42.741 38.645 1.00 36.75 95 ASP A C 1
ATOM 660 O O . ASP A 1 95 ? 35.800 43.553 39.021 1.00 35.34 95 ASP A O 1
ATOM 665 N N . SER A 1 96 ? 36.913 42.522 37.367 1.00 30.32 96 SER A N 1
ATOM 666 C CA . SER A 1 96 ? 36.227 43.286 36.339 1.00 28.48 96 SER A CA 1
ATOM 667 C C . SER A 1 96 ? 35.434 42.301 35.500 1.00 31.95 96 SER A C 1
ATOM 668 O O . SER A 1 96 ? 35.639 41.087 35.611 1.00 32.28 96 SER A O 1
ATOM 671 N N . PRO A 1 97 ? 34.473 42.805 34.713 1.00 32.81 97 PRO A N 1
ATOM 672 C CA . PRO A 1 97 ? 33.681 41.885 33.902 1.00 32.48 97 PRO A CA 1
ATOM 673 C C . PRO A 1 97 ? 34.578 41.125 32.946 1.00 34.35 97 PRO A C 1
ATOM 674 O O . PRO A 1 97 ? 35.600 41.660 32.504 1.00 34.29 97 PRO A O 1
ATOM 678 N N . ARG A 1 98 ? 34.208 39.893 32.626 1.00 31.59 98 ARG A N 1
ATOM 679 C CA . ARG A 1 98 ? 35.006 39.117 31.682 1.00 34.08 98 ARG A CA 1
ATOM 680 C C . ARG A 1 98 ? 35.210 39.865 30.362 1.00 35.73 98 ARG A C 1
ATOM 681 O O . ARG A 1 98 ? 34.283 40.447 29.804 1.00 36.01 98 ARG A O 1
ATOM 689 N N . SER A 1 99 ? 36.430 39.824 29.863 1.00 37.55 99 SER A N 1
ATOM 690 C CA . SER A 1 99 ? 36.797 40.618 28.687 1.00 41.37 99 SER A CA 1
ATOM 691 C C . SER A 1 99 ? 36.337 40.014 27.363 1.00 40.57 99 SER A C 1
ATOM 692 O O . SER A 1 99 ? 36.187 40.728 26.355 1.00 41.28 99 SER A O 1
ATOM 695 N N . ALA A 1 100 ? 36.149 38.697 27.352 1.00 34.79 100 ALA A N 1
ATOM 696 C CA . ALA A 1 100 ? 35.880 37.980 26.113 1.00 37.54 100 ALA A CA 1
ATOM 697 C C . ALA A 1 100 ? 35.056 36.724 26.355 1.00 35.87 100 ALA A C 1
ATOM 698 O O . ALA A 1 100 ? 35.087 36.163 27.449 1.00 35.64 100 ALA A O 1
ATOM 700 N N . THR A 1 101 ? 34.319 36.307 25.325 1.00 40.04 101 THR A N 1
ATOM 701 C CA . THR A 1 101 ? 33.626 35.026 25.324 1.00 36.71 101 THR A CA 1
ATOM 702 C C . THR A 1 101 ? 34.580 33.929 24.884 1.00 41.22 101 THR A C 1
ATOM 703 O O . THR A 1 101 ? 35.260 34.047 23.854 1.00 44.80 101 THR A O 1
ATOM 707 N N . VAL A 1 102 ? 34.630 32.857 25.664 1.00 40.72 102 VAL A N 1
ATOM 708 C CA . VAL A 1 102 ? 35.571 31.769 25.418 1.00 42.47 102 VAL A CA 1
ATOM 709 C C . VAL A 1 102 ? 34.803 30.522 25.021 1.00 43.43 102 VAL A C 1
ATOM 710 O O . VAL A 1 102 ? 34.090 29.952 25.839 1.00 45.08 102 VAL A O 1
ATOM 714 N N . THR A 1 103 ? 34.959 30.108 23.767 1.00 42.81 103 THR A N 1
ATOM 715 C CA . THR A 1 103 ? 34.251 28.950 23.226 1.00 44.68 103 THR A CA 1
ATOM 716 C C . THR A 1 103 ? 35.216 27.872 22.743 1.00 47.47 103 THR A C 1
ATOM 717 O O . THR A 1 103 ? 36.124 28.150 21.956 1.00 51.33 103 THR A O 1
ATOM 721 N N . THR A 1 104 ? 35.021 26.636 23.191 1.00 45.24 104 THR A N 1
ATOM 722 C CA . THR A 1 104 ? 35.927 25.565 22.797 1.00 47.37 104 THR A CA 1
ATOM 723 C C . THR A 1 104 ? 35.841 25.330 21.276 1.00 50.69 104 THR A C 1
ATOM 724 O O . THR A 1 104 ? 34.752 25.386 20.709 1.00 51.36 104 THR A O 1
ATOM 728 N N . ILE A 1 105 ? 36.991 25.116 20.630 1.00 52.85 105 ILE A N 1
ATOM 729 C CA . ILE A 1 105 ? 37.082 24.835 19.186 1.00 55.91 105 ILE A CA 1
ATOM 730 C C . ILE A 1 105 ? 37.169 23.324 18.928 1.00 58.20 105 ILE A C 1
ATOM 731 O O . ILE A 1 105 ? 37.229 22.866 17.783 1.00 63.17 105 ILE A O 1
ATOM 736 N N . GLU A 1 106 ? 37.165 22.561 20.012 1.00 56.37 106 GLU A N 1
ATOM 737 C CA . GLU A 1 106 ? 37.386 21.125 19.991 1.00 60.94 106 GLU A CA 1
ATOM 738 C C . GLU A 1 106 ? 37.258 20.647 21.435 1.00 58.60 106 GLU A C 1
ATOM 739 O O . GLU A 1 106 ? 37.224 21.473 22.368 1.00 56.12 106 GLU A O 1
ATOM 745 N N . PRO A 1 107 ? 37.156 19.320 21.639 1.00 58.04 107 PRO A N 1
ATOM 746 C CA . PRO A 1 107 ? 37.023 18.832 23.017 1.00 52.93 107 PRO A CA 1
ATOM 747 C C . PRO A 1 107 ? 38.110 19.381 23.915 1.00 51.27 107 PRO A C 1
ATOM 748 O O . PRO A 1 107 ? 39.276 19.398 23.530 1.00 51.33 107 PRO A O 1
ATOM 752 N N . LEU A 1 108 ? 37.717 19.809 25.105 1.00 49.24 108 LEU A N 1
ATOM 753 C CA . LEU A 1 108 ? 38.635 20.465 26.027 1.00 48.38 108 LEU A CA 1
ATOM 754 C C . LEU A 1 108 ? 38.581 19.880 27.445 1.00 52.61 108 LEU A C 1
ATOM 755 O O . LEU A 1 108 ? 37.521 19.466 27.920 1.00 55.44 108 LEU A O 1
ATOM 760 N N . THR A 1 109 ? 39.734 19.846 28.115 1.00 52.07 109 THR A N 1
ATOM 761 C CA . THR A 1 109 ? 39.813 19.525 29.540 1.00 48.66 109 THR A CA 1
ATOM 762 C C . THR A 1 109 ? 40.780 20.476 30.238 1.00 44.60 109 THR A C 1
ATOM 763 O O . THR A 1 109 ? 41.658 21.044 29.596 1.00 44.94 109 THR A O 1
ATOM 767 N N . GLY A 1 110 ? 40.619 20.622 31.548 1.00 41.55 110 GLY A N 1
ATOM 768 C CA . GLY A 1 110 ? 41.432 21.533 32.345 1.00 40.55 110 GLY A CA 1
ATOM 769 C C . GLY A 1 110 ? 40.959 21.631 33.785 1.00 41.37 110 GLY A C 1
ATOM 770 O O . GLY A 1 110 ? 40.306 20.720 34.281 1.00 43.47 110 GLY A O 1
ATOM 771 N N . TRP A 1 111 ? 41.312 22.723 34.466 1.00 38.08 111 TRP A N 1
ATOM 772 C CA . TRP A 1 111 ? 40.768 22.990 35.800 1.00 37.27 111 TRP A CA 1
ATOM 773 C C . TRP A 1 111 ? 40.293 24.410 35.895 1.00 36.74 111 TRP A C 1
ATOM 774 O O . TRP A 1 111 ? 40.794 25.293 35.202 1.00 37.50 111 TRP A O 1
ATOM 785 N N . THR A 1 112 ? 39.346 24.623 36.796 1.00 36.23 112 THR A N 1
ATOM 786 C CA . THR A 1 112 ? 38.895 25.957 37.120 1.00 36.47 112 THR A CA 1
ATOM 787 C C . THR A 1 112 ? 39.215 26.225 38.581 1.00 33.13 112 THR A C 1
ATOM 788 O O . THR A 1 112 ? 39.329 25.313 39.409 1.00 34.65 112 THR A O 1
ATOM 792 N N . GLY A 1 113 ? 39.343 27.494 38.902 1.00 26.51 113 GLY A N 1
ATOM 793 C CA . GLY A 1 113 ? 39.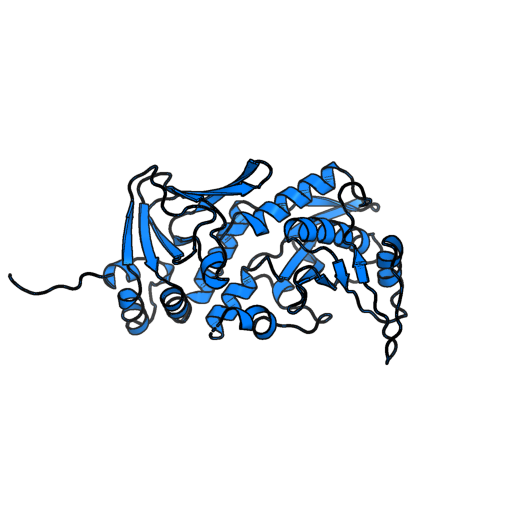572 27.877 40.281 1.00 27.78 113 GLY A CA 1
ATOM 794 C C . GLY A 1 113 ? 39.305 29.355 40.464 1.00 29.20 113 GLY A C 1
ATOM 795 O O . GLY A 1 113 ? 39.214 30.100 39.494 1.00 27.73 113 GLY A O 1
ATOM 796 N N . GLY A 1 114 ? 39.179 29.775 41.724 1.00 26.80 114 GLY A N 1
ATOM 797 C CA . GLY A 1 114 ? 39.022 31.180 42.053 1.00 25.67 114 GLY A CA 1
ATOM 798 C C . GLY A 1 114 ? 40.298 31.961 42.315 1.00 26.14 114 GLY A C 1
ATOM 799 O O . GLY A 1 114 ? 41.406 31.495 42.022 1.00 25.99 114 GLY A O 1
ATOM 800 N N . ARG A 1 115 ? 40.157 33.174 42.844 1.00 31.48 115 ARG A N 1
ATOM 801 C CA . ARG A 1 115 ? 41.346 33.990 43.063 1.00 30.31 115 ARG A CA 1
ATOM 802 C C . ARG A 1 115 ? 42.302 33.341 44.062 1.00 29.00 115 ARG A C 1
ATOM 803 O O . ARG A 1 115 ? 43.505 33.345 43.835 1.00 29.98 115 ARG A O 1
ATOM 811 N N . GLY A 1 116 ? 41.773 32.709 45.110 1.00 27.85 116 GLY A N 1
ATOM 812 C CA . GLY A 1 116 ? 42.650 32.023 46.061 1.00 29.69 116 GLY A CA 1
ATOM 813 C C . GLY A 1 116 ? 43.430 30.866 45.440 1.00 25.82 116 GLY A C 1
ATOM 814 O O . GLY A 1 116 ? 44.602 30.601 45.755 1.00 26.75 116 GLY 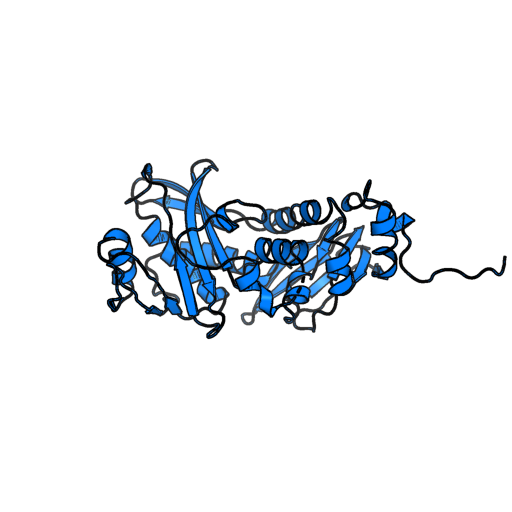A O 1
ATOM 815 N N . ALA A 1 117 ? 42.772 30.150 44.546 1.00 24.16 117 ALA A N 1
ATOM 816 C CA . ALA A 1 117 ? 43.414 29.046 43.871 1.00 23.09 117 ALA A CA 1
ATOM 817 C C . ALA A 1 117 ? 44.517 29.596 42.985 1.00 25.70 117 ALA A C 1
ATOM 818 O O . ALA A 1 117 ? 45.588 29.016 42.899 1.00 25.87 117 ALA A O 1
ATOM 820 N N . PHE A 1 118 ? 44.254 30.723 42.324 1.00 25.04 118 PHE A N 1
ATOM 821 C CA . PHE A 1 118 ? 45.294 31.298 41.464 1.00 22.23 118 PHE A CA 1
ATOM 822 C C . PHE A 1 118 ? 46.505 31.715 42.310 1.00 24.34 118 PHE A C 1
ATOM 823 O O . PHE A 1 118 ? 47.639 31.465 41.943 1.00 23.33 118 PHE A O 1
ATOM 831 N N . ALA A 1 119 ? 46.247 32.386 43.427 1.00 25.02 119 ALA A N 1
ATOM 832 C CA . ALA A 1 119 ? 47.298 32.753 44.382 1.00 24.39 119 ALA A CA 1
ATOM 833 C C . ALA A 1 119 ? 48.091 31.526 44.843 1.00 27.75 119 ALA A C 1
ATOM 834 O O . ALA A 1 119 ? 49.310 31.552 44.927 1.00 29.77 119 ALA A O 1
ATOM 836 N N . THR A 1 120 ? 47.397 30.442 45.140 1.00 26.92 120 THR A N 1
ATOM 837 C CA . THR A 1 120 ? 48.076 29.252 45.656 1.00 26.52 120 THR A CA 1
ATOM 838 C C . THR A 1 120 ? 48.974 28.738 44.547 1.00 28.79 120 THR A C 1
ATOM 839 O O . THR A 1 120 ? 50.136 28.385 44.766 1.00 29.60 120 THR A O 1
ATOM 843 N N . MET A 1 121 ? 48.424 28.750 43.343 1.00 25.50 121 MET A N 1
ATOM 844 C CA . MET A 1 121 ? 49.132 28.207 42.193 1.00 23.57 121 MET A CA 1
ATOM 845 C C . MET A 1 121 ? 50.412 28.974 41.925 1.00 26.82 121 MET A C 1
ATOM 846 O O . MET A 1 121 ? 51.457 28.375 41.758 1.00 28.80 121 MET A O 1
ATOM 851 N N A VAL A 1 122 ? 50.341 30.309 41.911 0.80 27.24 122 VAL A N 1
ATOM 852 N N B VAL A 1 122 ? 50.327 30.300 41.889 0.20 27.81 122 VAL A N 1
ATOM 853 C CA A VAL A 1 122 ? 51.528 31.088 41.523 0.80 29.18 122 VAL A CA 1
ATOM 854 C CA B VAL A 1 122 ? 51.484 31.121 41.538 0.20 28.92 122 VAL A CA 1
ATOM 855 C C A VAL A 1 122 ? 52.562 31.167 42.637 0.80 31.09 122 VAL A C 1
ATOM 856 C C B VAL A 1 122 ? 52.571 31.073 42.609 0.20 31.51 122 VAL A C 1
ATOM 857 O O A VAL A 1 122 ? 53.688 31.592 42.406 0.80 35.96 122 VAL A O 1
ATOM 858 O O B VAL A 1 122 ? 53.744 31.320 42.331 0.20 34.04 122 VAL A O 1
ATOM 865 N N . HIS A 1 123 ? 52.170 30.742 43.830 1.00 30.46 123 HIS A N 1
ATOM 866 C CA . HIS A 1 123 ? 53.090 30.654 44.965 1.00 37.40 123 HIS A CA 1
ATOM 867 C C . HIS A 1 123 ? 53.981 29.399 44.930 1.00 33.39 123 HIS A C 1
ATOM 868 O O . HIS A 1 123 ? 55.033 29.355 45.565 1.00 33.08 123 HIS A O 1
ATOM 875 N N . ILE A 1 124 ? 53.584 28.387 44.172 1.00 28.05 124 ILE A N 1
ATOM 876 C CA . ILE A 1 124 ? 54.365 27.157 44.116 1.00 27.72 124 ILE A CA 1
ATOM 877 C C . ILE A 1 124 ? 55.683 27.510 43.452 1.00 30.26 124 ILE A C 1
ATOM 878 O O . ILE A 1 124 ? 55.686 28.178 42.430 1.00 28.69 124 ILE A O 1
ATOM 883 N N . PRO A 1 125 ? 56.809 27.109 44.051 1.00 31.61 125 PRO A N 1
ATOM 884 C CA . PRO A 1 125 ? 58.123 27.466 43.506 1.00 33.50 125 PRO A CA 1
ATOM 885 C C . PRO A 1 125 ? 58.252 27.062 42.035 1.00 34.06 125 PRO A C 1
ATOM 886 O O . PRO A 1 125 ? 57.929 25.922 41.692 1.00 34.62 125 PRO A O 1
ATOM 890 N N . GLY A 1 126 ? 58.705 27.992 41.194 1.00 36.36 126 GLY A N 1
ATOM 891 C CA . GLY A 1 126 ? 58.906 27.747 39.772 1.00 34.11 126 GLY A CA 1
ATOM 892 C C . GLY A 1 126 ? 57.709 28.048 38.884 1.00 34.02 126 GLY A C 1
ATOM 893 O O . GLY A 1 126 ? 57.862 28.307 37.684 1.00 32.18 126 GLY A O 1
ATOM 894 N N . VAL A 1 127 ? 56.518 28.047 39.471 1.00 29.09 127 VAL A N 1
ATOM 895 C CA . VAL A 1 127 ? 55.277 28.071 38.688 1.00 24.56 127 VAL A CA 1
ATOM 896 C C . VAL A 1 127 ? 54.928 29.463 38.190 1.00 23.78 127 VAL A C 1
ATOM 897 O O . VAL A 1 127 ? 54.467 29.637 37.045 1.00 24.12 127 VAL A O 1
ATOM 901 N N . GLY A 1 128 ? 55.116 30.461 39.034 1.00 24.85 128 GLY A N 1
ATOM 902 C CA . GLY A 1 128 ? 54.749 31.809 38.622 1.00 24.38 128 GLY A CA 1
ATOM 903 C C . GLY A 1 128 ? 55.546 32.234 37.401 1.00 23.70 128 GLY A C 1
ATOM 904 O O . GLY A 1 128 ? 55.010 32.877 36.493 1.00 23.38 128 GLY A O 1
ATOM 905 N N . GLU A 1 129 ? 56.839 31.925 37.418 1.00 24.89 129 GLU A N 1
ATOM 906 C CA . GLU A 1 129 ? 57.723 32.283 36.310 1.00 26.72 129 GLU A CA 1
ATOM 907 C C . GLU A 1 129 ? 57.306 31.583 35.033 1.00 26.35 129 GLU A C 1
ATOM 908 O O . GLU A 1 129 ? 57.365 32.164 33.953 1.00 24.84 129 GLU A O 1
ATOM 914 N N . ARG A 1 130 ? 56.933 30.313 35.146 1.00 22.99 130 ARG A N 1
ATOM 915 C CA . ARG A 1 130 ? 56.463 29.562 33.985 1.00 22.14 130 ARG A CA 1
ATOM 916 C C . ARG A 1 130 ? 55.179 30.110 33.449 1.00 23.40 130 ARG A C 1
ATOM 917 O O . ARG A 1 130 ? 55.008 30.246 32.234 1.00 24.12 130 ARG A O 1
ATOM 925 N N . LEU A 1 131 ? 54.258 30.424 34.350 1.00 20.88 131 LEU A N 1
ATOM 926 C CA . LEU A 1 131 ? 52.993 30.959 33.909 1.00 20.48 131 LEU A CA 1
ATOM 927 C C . LEU A 1 131 ? 53.165 32.330 33.261 1.00 22.32 131 LEU A C 1
ATOM 928 O O . LEU A 1 131 ? 52.396 32.681 32.370 1.00 22.16 131 LEU A O 1
ATOM 933 N N . LEU A 1 132 ? 54.146 33.113 33.712 1.00 22.36 132 LEU A N 1
ATOM 934 C CA . LEU A 1 132 ? 54.393 34.415 33.082 1.00 22.32 132 LEU A CA 1
ATOM 935 C C . LEU A 1 132 ? 54.902 34.198 31.643 1.00 24.63 132 LEU A C 1
ATOM 936 O O . LEU A 1 132 ? 54.538 34.928 30.716 1.00 27.09 132 LEU A O 1
ATOM 941 N N . ARG A 1 133 ? 55.718 33.168 31.450 1.00 26.46 133 ARG A N 1
ATOM 942 C CA A ARG A 1 133 ? 56.224 32.850 30.117 0.64 27.05 133 ARG A CA 1
ATOM 943 C CA B ARG A 1 133 ? 56.220 32.831 30.133 0.36 27.02 133 ARG A CA 1
ATOM 944 C C . ARG A 1 133 ? 55.058 32.446 29.218 1.00 27.40 133 ARG A C 1
ATOM 945 O O . ARG A 1 133 ? 55.023 32.796 28.052 1.00 26.71 133 ARG A O 1
ATOM 960 N N . THR A 1 134 ? 54.095 31.727 29.782 1.00 23.63 134 THR A N 1
ATOM 961 C CA . THR A 1 134 ? 52.911 31.340 29.030 1.00 22.21 134 THR A CA 1
ATOM 962 C C . THR A 1 134 ? 52.055 32.560 28.695 1.00 22.69 134 THR A C 1
ATOM 963 O O . THR A 1 134 ? 51.461 32.615 27.615 1.00 22.72 134 THR A O 1
ATOM 967 N N . ALA A 1 135 ? 51.980 33.520 29.619 1.00 22.86 135 ALA A N 1
ATOM 968 C CA . ALA A 1 135 ? 51.224 34.754 29.398 1.00 21.36 135 ALA A CA 1
ATOM 969 C C . ALA A 1 135 ? 51.905 35.558 28.286 1.00 21.21 135 ALA A C 1
ATOM 970 O O . ALA A 1 135 ? 51.248 36.226 27.480 1.00 23.25 135 ALA A O 1
ATOM 972 N N . ARG A 1 136 ? 53.230 35.491 28.253 1.00 21.71 136 ARG A N 1
ATOM 973 C CA . ARG A 1 136 ? 53.995 36.169 27.223 1.00 25.00 136 ARG A CA 1
ATOM 974 C C . ARG A 1 136 ? 53.640 35.562 25.872 1.00 28.29 136 ARG A C 1
ATOM 975 O O . ARG A 1 136 ? 53.311 36.265 24.919 1.00 27.56 136 ARG A O 1
ATOM 983 N N . GLN A 1 137 ? 53.661 34.235 25.819 1.00 23.81 137 GLN A N 1
ATOM 984 C CA . GLN A 1 137 ? 53.361 33.497 24.589 1.00 23.76 137 GLN A CA 1
ATOM 985 C C . GLN A 1 137 ? 51.936 33.762 24.132 1.00 23.66 137 GLN A C 1
ATOM 986 O O . GLN A 1 137 ? 51.650 33.850 22.940 1.00 26.20 137 GLN A O 1
ATOM 992 N N . ARG A 1 138 ? 51.017 33.877 25.078 1.00 20.94 138 ARG A N 1
ATOM 993 C CA . ARG A 1 138 ? 49.642 34.185 24.737 1.00 20.27 138 ARG A CA 1
ATOM 994 C C . ARG A 1 138 ? 49.509 35.510 23.971 1.00 25.81 138 ARG A C 1
ATOM 995 O O . ARG A 1 138 ? 48.726 35.631 23.006 1.00 26.51 138 ARG A O 1
ATOM 1003 N N . LEU A 1 139 ? 50.277 36.503 24.391 1.00 23.42 139 LEU A N 1
ATOM 1004 C CA . LEU A 1 139 ? 50.245 37.797 23.723 1.00 25.22 139 LEU A CA 1
ATOM 1005 C C . LEU A 1 139 ? 50.981 37.748 22.397 1.00 26.59 139 LEU A C 1
ATOM 1006 O O . LEU A 1 139 ? 50.462 38.183 21.353 1.00 26.72 139 LEU A O 1
ATOM 1011 N N . ALA A 1 140 ? 52.187 37.213 22.446 1.00 27.32 140 ALA A N 1
ATOM 1012 C CA . ALA A 1 140 ? 53.078 37.241 21.302 1.00 29.35 140 ALA A CA 1
ATOM 1013 C C . ALA A 1 140 ? 52.500 36.444 20.140 1.00 28.88 140 ALA A C 1
ATOM 1014 O O . ALA A 1 140 ? 52.898 36.637 18.997 1.00 26.84 140 ALA A O 1
ATOM 1016 N N . ALA A 1 141 ? 51.557 35.562 20.427 1.00 31.64 141 ALA A N 1
ATOM 1017 C CA . ALA A 1 141 ? 51.004 34.717 19.382 1.00 32.59 141 ALA A CA 1
ATOM 1018 C C . ALA A 1 141 ? 50.141 35.539 18.423 1.00 37.36 141 ALA A C 1
ATOM 1019 O O . ALA A 1 141 ? 50.047 35.186 17.249 1.00 37.94 141 ALA A O 1
ATOM 1021 N N . PHE A 1 142 ? 49.349 36.472 18.948 1.00 35.19 142 PHE A N 1
ATOM 1022 C CA . PHE A 1 142 ? 48.611 37.373 18.065 1.00 36.41 142 PHE A CA 1
ATOM 1023 C C . PHE A 1 142 ? 48.984 38.842 17.920 1.00 32.56 142 PHE A C 1
ATOM 1024 O O . PHE A 1 142 ? 48.391 39.522 17.092 1.00 33.03 142 PHE A O 1
ATOM 1032 N N . VAL A 1 143 ? 49.936 39.343 18.702 1.00 24.59 143 VAL A N 1
ATOM 1033 C CA . VAL A 1 143 ? 50.220 40.773 18.647 1.00 28.28 143 VAL A CA 1
ATOM 1034 C C . VAL A 1 143 ? 51.558 40.961 17.974 1.00 31.16 143 VAL A C 1
ATOM 1035 O O . VAL A 1 143 ? 52.580 40.553 18.531 1.00 33.20 143 VAL A O 1
ATOM 1039 N N . SER A 1 144 ? 51.576 41.622 16.814 1.00 26.01 144 SER A N 1
ATOM 1040 C CA . SER A 1 144 ? 52.819 41.740 16.045 1.00 27.01 144 SER A CA 1
ATOM 1041 C C . SER A 1 144 ? 53.309 43.192 16.024 1.00 26.04 144 SER A C 1
ATOM 1042 O O . SER A 1 144 ? 52.509 44.135 16.100 1.00 28.53 144 SER A O 1
ATOM 1045 N N . PRO A 1 145 ? 54.633 43.375 15.928 1.00 25.22 145 PRO A N 1
ATOM 1046 C CA . PRO A 1 145 ? 55.121 44.761 15.963 1.00 25.84 145 PRO A CA 1
ATOM 1047 C C . PRO A 1 145 ? 54.728 45.480 14.682 1.00 23.65 145 PRO A C 1
ATOM 1048 O O . PRO A 1 145 ? 54.471 44.831 13.653 1.00 25.55 145 PRO A O 1
ATOM 1052 N N . ILE A 1 146 ? 54.721 46.807 14.743 1.00 23.00 146 ILE A N 1
ATOM 1053 C CA . ILE A 1 146 ? 54.330 47.628 13.604 1.00 21.73 146 ILE A CA 1
ATOM 1054 C C . ILE A 1 146 ? 55.604 48.279 13.043 1.00 21.69 146 ILE A C 1
ATOM 1055 O O . ILE A 1 146 ? 56.300 48.989 13.779 1.00 24.40 146 ILE A O 1
ATOM 1060 N N . PRO A 1 147 ? 55.958 48.005 11.778 1.00 24.98 147 PRO A N 1
ATOM 1061 C CA . PRO A 1 147 ? 57.171 48.639 11.257 1.00 25.44 147 PRO A CA 1
ATOM 1062 C C . PRO A 1 147 ? 56.943 50.135 11.040 1.00 25.36 147 PRO A C 1
ATOM 1063 O O . PRO A 1 147 ? 55.931 50.528 10.454 1.00 26.40 147 PRO A O 1
ATOM 1067 N N . VAL A 1 148 ? 57.864 50.962 11.501 1.00 20.44 148 VAL A N 1
ATOM 1068 C CA . VAL A 1 148 ? 57.712 52.388 11.228 1.00 26.64 148 VAL A CA 1
ATOM 1069 C C . VAL A 1 148 ? 59.007 52.936 10.712 1.00 27.47 148 VAL A C 1
ATOM 1070 O O . VAL A 1 148 ? 60.072 52.367 10.946 1.00 30.16 148 VAL A O 1
ATOM 1074 N N . ARG A 1 149 ? 58.926 54.052 10.000 1.00 22.93 149 ARG A N 1
ATOM 1075 C CA . ARG A 1 149 ? 60.136 54.640 9.453 1.00 23.90 149 ARG A CA 1
ATOM 1076 C C . ARG A 1 149 ? 60.190 56.118 9.799 1.00 21.63 149 ARG A C 1
ATOM 1077 O O . ARG A 1 149 ? 59.271 56.849 9.495 1.00 24.64 149 ARG A O 1
ATOM 1085 N N . LEU A 1 150 ? 61.279 56.546 10.427 1.00 19.53 150 LEU A N 1
ATOM 1086 C CA . LEU A 1 150 ? 61.426 57.957 10.791 1.00 19.73 150 LEU A CA 1
ATOM 1087 C C . LEU A 1 150 ? 61.708 58.839 9.581 1.00 22.36 150 LEU A C 1
ATOM 1088 O O . LEU A 1 150 ? 62.082 58.349 8.523 1.00 24.64 150 LEU A O 1
ATOM 1093 N N . ALA A 1 151 ? 61.523 60.143 9.731 1.00 22.34 151 ALA A N 1
ATOM 1094 C CA . ALA A 1 151 ? 61.841 61.083 8.654 1.00 24.96 151 ALA A CA 1
ATOM 1095 C C . ALA A 1 151 ? 63.309 61.013 8.151 1.00 24.96 151 ALA A C 1
ATOM 1096 O O . ALA A 1 151 ? 63.601 61.402 7.000 1.00 25.12 151 ALA A O 1
ATOM 1098 N N . ASP A 1 152 ? 64.254 60.565 8.996 1.00 20.62 152 ASP A N 1
ATOM 1099 C CA . ASP A 1 152 ? 65.644 60.444 8.524 1.00 22.20 152 ASP A CA 1
ATOM 1100 C C . ASP A 1 152 ? 65.880 59.075 7.855 1.00 23.78 152 ASP A C 1
ATOM 1101 O O . ASP A 1 152 ? 66.986 58.768 7.388 1.00 25.45 152 ASP A O 1
ATOM 1106 N N . GLY A 1 153 ? 64.829 58.274 7.785 1.00 25.10 153 GLY A N 1
ATOM 1107 C CA . GLY A 1 153 ? 64.903 56.982 7.132 1.00 24.91 153 GLY A CA 1
ATOM 1108 C C . GLY A 1 153 ? 65.034 55.817 8.093 1.00 26.23 153 GLY A C 1
ATOM 1109 O O . GLY A 1 153 ? 64.895 54.665 7.697 1.00 25.16 153 GLY A O 1
ATOM 1110 N N . THR A 1 154 ? 65.290 56.108 9.368 1.00 25.49 154 THR A N 1
ATOM 1111 C CA . THR A 1 154 ? 65.470 55.035 10.351 1.00 25.81 154 THR A CA 1
ATOM 1112 C C . THR A 1 154 ? 64.304 54.060 10.409 1.00 24.52 154 THR A C 1
ATOM 1113 O O . THR A 1 154 ? 63.153 54.462 10.613 1.00 24.93 154 THR A O 1
ATOM 1117 N N . GLN A 1 155 ? 64.606 52.762 10.299 1.00 23.71 155 GLN A N 1
ATOM 1118 C CA . GLN A 1 155 ? 63.599 51.731 10.288 1.00 26.18 155 GLN A CA 1
ATOM 1119 C C . GLN A 1 155 ? 63.491 51.099 11.689 1.00 25.85 155 GLN A C 1
ATOM 1120 O O . GLN A 1 155 ? 64.470 50.589 12.228 1.00 27.09 155 GLN A O 1
ATOM 1126 N N . LEU A 1 156 ? 62.304 51.164 12.276 1.00 22.81 156 LEU A N 1
ATOM 1127 C CA . LEU A 1 156 ? 62.092 50.703 13.645 1.00 22.58 156 LEU A CA 1
ATOM 1128 C C . LEU A 1 156 ? 60.829 49.893 13.728 1.00 25.25 156 LEU A C 1
ATOM 1129 O O . LEU A 1 156 ? 60.067 49.821 12.741 1.00 26.51 156 LEU A O 1
ATOM 1134 N N . MET A 1 157 ? 60.633 49.230 14.880 1.00 24.46 157 MET A N 1
ATOM 1135 C CA . MET A 1 157 ? 59.396 48.527 15.154 1.00 21.70 157 MET A CA 1
ATOM 1136 C C . MET A 1 157 ? 58.804 49.068 16.430 1.00 21.47 157 MET A C 1
ATOM 1137 O O . MET A 1 157 ? 59.540 49.335 17.388 1.00 21.48 157 MET A O 1
ATOM 1142 N N . LEU A 1 158 ? 57.489 49.218 16.413 1.00 19.37 158 LEU A N 1
ATOM 1143 C CA . LEU A 1 158 ? 56.718 49.625 17.604 1.00 18.68 158 LEU A CA 1
ATOM 1144 C C . LEU A 1 158 ? 55.921 48.436 18.078 1.00 23.06 158 LEU A C 1
ATOM 1145 O O . LEU A 1 158 ? 55.222 47.792 17.301 1.00 23.42 158 LEU A O 1
ATOM 1150 N N . ARG A 1 159 ? 56.061 48.115 19.352 1.00 21.82 159 ARG A N 1
ATOM 1151 C CA . ARG A 1 159 ? 55.279 47.026 19.941 1.00 20.90 159 ARG A CA 1
ATOM 1152 C C . ARG A 1 159 ? 54.998 47.304 21.412 1.00 22.78 159 ARG A C 1
ATOM 1153 O O . ARG A 1 159 ? 55.717 48.056 22.050 1.00 22.31 159 ARG A O 1
ATOM 1161 N N . PRO A 1 160 ? 53.950 46.683 21.965 1.00 24.02 160 PRO A N 1
ATOM 1162 C CA . PRO A 1 160 ? 53.788 46.817 23.409 1.00 25.96 160 PRO A CA 1
ATOM 1163 C C . PRO A 1 160 ? 54.918 46.046 24.074 1.00 22.39 160 PRO A C 1
ATOM 1164 O O . PRO A 1 160 ? 55.506 45.142 23.463 1.00 24.55 160 PRO A O 1
ATOM 1168 N N . VAL A 1 161 ? 55.248 46.425 25.298 1.00 21.89 161 VAL A N 1
ATOM 1169 C CA . VAL A 1 161 ? 56.109 45.611 26.116 1.00 23.50 161 VAL A CA 1
ATOM 1170 C C . VAL A 1 161 ? 55.466 44.211 26.201 1.00 25.71 161 VAL A C 1
ATOM 1171 O O . VAL A 1 161 ? 54.244 44.068 26.181 1.00 26.09 161 VAL A O 1
ATOM 1175 N N . LEU A 1 162 ? 56.282 43.182 26.321 1.00 27.39 162 LEU A N 1
ATOM 1176 C CA . LEU A 1 162 ? 55.719 41.836 26.470 1.00 29.13 162 LEU A CA 1
ATOM 1177 C C . LEU A 1 162 ? 55.979 41.348 27.890 1.00 28.75 162 LEU A C 1
ATOM 1178 O O . LEU A 1 162 ? 56.950 41.767 28.551 1.00 29.02 162 LEU A O 1
ATOM 1183 N N . PRO A 1 163 ? 55.103 40.469 28.404 1.00 32.33 163 PRO A N 1
ATOM 1184 C CA . PRO A 1 163 ? 55.303 40.032 29.788 1.00 32.00 163 PRO A CA 1
ATOM 1185 C C . PRO A 1 163 ? 56.691 39.466 30.013 1.00 32.84 163 PRO A C 1
ATOM 1186 O O . PRO A 1 163 ? 57.150 38.611 29.248 1.00 34.05 163 PRO A O 1
ATOM 1190 N N . GLY A 1 164 ? 57.336 39.934 31.076 1.00 30.99 164 GLY A N 1
ATOM 1191 C CA . GLY A 1 164 ? 58.699 39.563 31.371 1.00 35.59 164 GLY A CA 1
ATOM 1192 C C . GLY A 1 164 ? 59.775 40.528 30.895 1.00 36.29 164 GLY A C 1
ATOM 1193 O O . GLY A 1 164 ? 60.903 40.426 31.377 1.00 43.45 164 GLY A O 1
ATOM 1194 N N . ASP A 1 165 ? 59.427 41.460 30.000 1.00 30.92 165 ASP A N 1
ATOM 1195 C CA . ASP A 1 165 ? 60.363 42.445 29.409 1.00 31.96 165 ASP A CA 1
ATOM 1196 C C . ASP A 1 165 ? 60.810 43.434 30.494 1.00 34.04 165 ASP A C 1
ATOM 1197 O O . ASP A 1 165 ? 60.008 43.813 31.360 1.00 31.42 165 ASP A O 1
ATOM 1202 N N . ARG A 1 166 ? 62.065 43.875 30.424 1.00 36.14 166 ARG A N 1
ATOM 1203 C CA . ARG A 1 166 ? 62.635 44.744 31.465 1.00 39.68 166 ARG A CA 1
ATOM 1204 C C . ARG A 1 166 ? 61.983 46.134 31.437 1.00 32.87 166 ARG A C 1
ATOM 1205 O O . ARG A 1 166 ? 61.907 46.823 32.466 1.00 36.41 166 ARG A O 1
ATOM 1213 N N . GLU A 1 167 ? 61.488 46.530 30.276 1.00 29.73 167 GLU A N 1
ATOM 1214 C CA . GLU A 1 167 ? 60.938 47.879 30.116 1.00 29.90 167 GLU A CA 1
ATOM 1215 C C . GLU A 1 167 ? 59.700 48.008 30.993 1.00 29.99 167 GLU A C 1
ATOM 1216 O O . GLU A 1 167 ? 59.244 49.115 31.282 1.00 33.27 167 GLU A O 1
ATOM 1222 N N . ARG A 1 168 ? 59.151 46.876 31.424 1.00 25.58 168 ARG A N 1
ATOM 1223 C CA . ARG A 1 168 ? 58.022 46.932 32.345 1.00 28.90 168 ARG A CA 1
ATOM 1224 C C . ARG A 1 168 ? 58.453 47.513 33.691 1.00 34.79 168 ARG A C 1
ATOM 1225 O O . ARG A 1 168 ? 57.761 48.340 34.275 1.00 38.97 168 ARG A O 1
ATOM 1233 N N . THR A 1 169 ? 59.551 46.999 34.230 1.00 36.35 169 THR A N 1
ATOM 1234 C CA . THR A 1 169 ? 60.001 47.364 35.569 1.00 36.64 169 THR A CA 1
ATOM 1235 C C . THR A 1 169 ? 61.111 48.405 35.678 1.00 38.24 169 THR A C 1
ATOM 1236 O O . THR A 1 169 ? 61.439 48.846 36.793 1.00 41.33 169 THR A O 1
ATOM 1240 N N . VAL A 1 170 ? 61.678 48.824 34.552 1.00 39.59 170 VAL A N 1
ATOM 1241 C CA . VAL A 1 170 ? 62.709 49.839 34.626 1.00 43.44 170 VAL A CA 1
ATOM 1242 C C . VAL A 1 170 ? 62.071 51.126 34.157 1.00 38.03 170 VAL A C 1
ATOM 1243 O O . VAL A 1 170 ? 61.886 51.365 32.976 1.00 34.15 170 VAL A O 1
ATOM 1247 N N . HIS A 1 171 ? 61.748 51.969 35.122 1.00 41.34 171 HIS A N 1
ATOM 1248 C CA . HIS A 1 171 ? 61.259 53.294 34.819 1.00 37.88 171 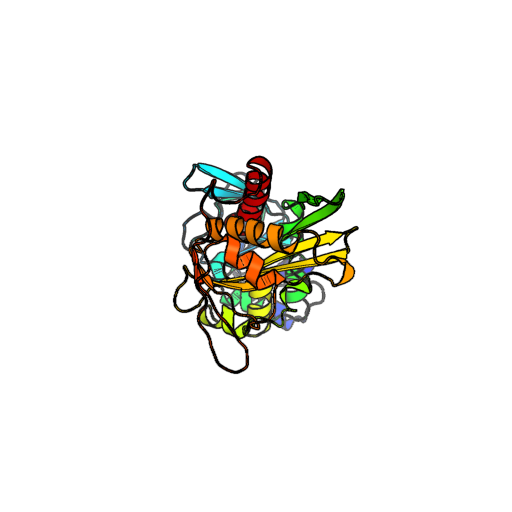HIS A CA 1
ATOM 1249 C C . HIS A 1 171 ? 61.803 54.061 35.985 1.00 41.85 171 HIS A C 1
ATOM 1250 O O . HIS A 1 171 ? 61.676 53.605 37.132 1.00 51.41 171 HIS A O 1
ATOM 1257 N N . GLY A 1 172 ? 62.469 55.165 35.735 1.00 35.38 172 GLY A N 1
ATOM 1258 C CA . GLY A 1 172 ? 62.855 56.013 36.837 1.00 35.65 172 GLY A CA 1
ATOM 1259 C C . GLY A 1 172 ? 62.067 57.301 36.978 1.00 39.65 172 GLY A C 1
ATOM 1260 O O . GLY A 1 172 ? 62.177 57.959 37.996 1.00 47.58 172 GLY A O 1
ATOM 1261 N N . HIS A 1 173 ? 61.263 57.653 35.972 1.00 34.74 173 HIS A N 1
ATOM 1262 C CA . HIS A 1 173 ? 60.627 58.979 35.960 1.00 29.44 173 HIS A CA 1
ATOM 1263 C C . HIS A 1 173 ? 59.366 59.105 36.817 1.00 30.44 173 HIS A C 1
ATOM 1264 O O . HIS A 1 173 ? 59.119 60.148 37.406 1.00 31.74 173 HIS A O 1
ATOM 1271 N N . ILE A 1 174 ? 58.557 58.058 36.862 1.00 35.40 174 ILE A N 1
ATOM 1272 C CA . ILE A 1 174 ? 57.289 58.112 37.604 1.00 38.41 174 ILE A CA 1
ATOM 1273 C C . ILE A 1 174 ? 57.405 57.342 38.900 1.00 44.47 174 ILE A C 1
ATOM 1274 O O . ILE A 1 174 ? 57.946 56.245 38.903 1.00 48.24 174 ILE A O 1
ATOM 1279 N N . GLN A 1 175 ? 56.864 57.883 39.989 1.00 49.52 175 GLN A N 1
ATOM 1280 C CA . GLN A 1 175 ? 56.944 57.156 41.238 1.00 54.54 175 GLN A CA 1
ATOM 1281 C C . GLN A 1 175 ? 55.727 56.254 41.372 1.00 53.46 175 GLN A C 1
ATOM 1282 O O . GLN A 1 175 ? 54.603 56.716 41.604 1.00 49.03 175 GLN A O 1
ATOM 1288 N N . PHE A 1 176 ? 56.001 54.955 41.281 1.00 53.86 176 PHE A N 1
ATOM 1289 C CA . PHE A 1 176 ? 54.992 53.905 41.357 1.00 54.49 176 PHE A CA 1
ATOM 1290 C C . PHE A 1 176 ? 55.715 52.568 41.239 1.00 57.51 176 PHE A C 1
ATOM 1291 O O . PHE A 1 176 ? 56.859 52.509 40.779 1.00 57.58 176 PHE A O 1
ATOM 1299 N N . SER A 1 177 ? 55.038 51.499 41.633 1.00 58.53 177 SER A N 1
ATOM 1300 C CA . SER A 1 177 ? 55.583 50.156 41.521 1.00 62.13 177 SER A CA 1
ATOM 1301 C C . SER A 1 177 ? 54.431 49.174 41.386 1.00 62.62 177 SER A C 1
ATOM 1302 O O . SER A 1 177 ? 53.271 49.577 41.432 1.00 58.94 177 SER A O 1
ATOM 1305 N N . GLY A 1 178 ? 54.752 47.888 41.250 1.00 66.53 178 GLY A N 1
ATOM 1306 C CA . GLY A 1 178 ? 53.745 46.842 41.197 1.00 66.78 178 GLY A CA 1
ATOM 1307 C C . GLY A 1 178 ? 52.837 46.829 42.415 1.00 70.38 178 GLY A C 1
ATOM 1308 O O . GLY A 1 178 ? 51.620 46.662 42.304 1.00 69.78 178 GLY A O 1
ATOM 1309 N N . GLU A 1 179 ? 53.430 47.006 43.591 1.00 74.25 179 GLU A N 1
ATOM 1310 C CA . GLU A 1 179 ? 52.679 46.891 44.829 1.00 76.09 179 GLU A CA 1
ATOM 1311 C C . GLU A 1 179 ? 51.775 48.092 45.062 1.00 72.78 179 GLU A C 1
ATOM 1312 O O . GLU A 1 179 ? 50.694 47.968 45.639 1.00 72.62 179 GLU A O 1
ATOM 1318 N N . THR A 1 180 ? 52.228 49.261 44.635 1.00 68.46 180 THR A N 1
ATOM 1319 C CA . THR A 1 180 ? 51.447 50.471 44.836 1.00 68.22 180 THR A CA 1
ATOM 1320 C C . THR A 1 180 ? 50.336 50.552 43.801 1.00 61.57 180 THR A C 1
ATOM 1321 O O . THR A 1 180 ? 49.228 50.992 44.087 1.00 65.50 180 THR A O 1
ATOM 1325 N N . LEU A 1 181 ? 50.632 50.116 42.586 1.00 50.88 181 LEU A N 1
ATOM 1326 C CA . LEU A 1 181 ? 49.647 50.227 41.532 1.00 45.54 181 LEU A CA 1
ATOM 1327 C C . LEU A 1 181 ? 48.520 49.213 41.707 1.00 49.48 181 LEU A C 1
ATOM 1328 O O . LEU A 1 181 ? 47.365 49.520 41.419 1.00 51.43 181 LEU A O 1
ATOM 1333 N N . TYR A 1 182 ? 48.882 47.988 42.092 1.00 47.90 182 TYR A N 1
ATOM 1334 C CA . TYR A 1 182 ? 47.929 46.875 42.190 1.00 46.60 182 TYR A CA 1
ATOM 1335 C C . TYR A 1 182 ? 47.410 46.488 43.567 1.00 47.95 182 TYR A C 1
ATOM 1336 O O . TYR A 1 182 ? 46.593 45.581 43.687 1.00 48.92 182 TYR A O 1
ATOM 1345 N N . ARG A 1 183 ? 47.894 47.173 44.598 1.00 47.16 183 ARG A N 1
ATOM 1346 C CA . ARG A 1 183 ? 47.470 46.899 45.971 1.00 53.61 183 ARG A CA 1
ATOM 1347 C C . ARG A 1 183 ? 45.951 46.903 46.102 1.00 52.96 183 ARG A C 1
ATOM 1348 O O . ARG A 1 183 ? 45.382 46.112 46.858 1.00 52.06 183 ARG A O 1
ATOM 1356 N N . ARG A 1 184 ? 45.292 47.791 45.367 1.00 51.88 184 ARG A N 1
ATOM 1357 C CA . ARG A 1 184 ? 43.843 47.921 45.465 1.00 56.78 184 ARG A CA 1
ATOM 1358 C C . ARG A 1 184 ? 43.112 46.629 45.094 1.00 54.94 184 ARG A C 1
ATOM 1359 O O . ARG A 1 184 ? 41.976 46.408 45.514 1.00 53.79 184 ARG A O 1
ATOM 1367 N N . PHE A 1 185 ? 43.774 45.776 44.318 1.00 52.04 185 P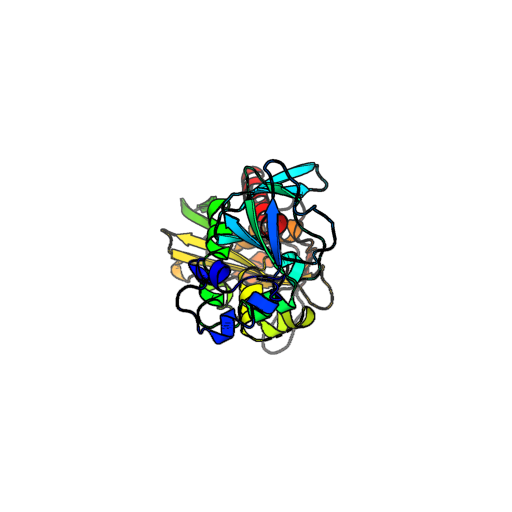HE A N 1
ATOM 1368 C CA . PHE A 1 185 ? 43.164 44.531 43.840 1.00 52.26 185 PHE A CA 1
ATOM 1369 C C . PHE A 1 185 ? 43.389 43.354 44.781 1.00 57.34 185 PHE A C 1
ATOM 1370 O O . PHE A 1 185 ? 42.829 42.272 44.583 1.00 60.48 185 PHE A O 1
ATOM 1378 N N . MET A 1 186 ? 44.209 43.564 45.802 1.00 59.39 186 MET A N 1
ATOM 1379 C CA . MET A 1 186 ? 44.493 42.499 46.756 1.00 64.88 186 MET A CA 1
ATOM 1380 C C . MET A 1 186 ? 44.288 42.933 48.204 1.00 67.06 186 MET A C 1
ATOM 1381 O O . MET A 1 186 ? 43.344 43.657 48.512 1.00 66.05 186 MET A O 1
ATOM 1386 N N . SER A 1 192 ? 50.877 39.690 48.899 1.00 71.56 192 SER A N 1
ATOM 1387 C CA . SER A 1 192 ? 51.318 38.559 48.077 1.00 70.92 192 SER A CA 1
ATOM 1388 C C . SER A 1 192 ? 52.182 38.993 46.893 1.00 69.71 192 SER A C 1
ATOM 1389 O O . SER A 1 192 ? 51.669 39.384 45.835 1.00 66.05 192 SER A O 1
ATOM 1392 N N . PRO A 1 193 ? 53.507 38.909 47.063 1.00 53.63 193 PRO A N 1
ATOM 1393 C CA . PRO A 1 193 ? 54.447 39.345 46.025 1.00 52.53 193 PRO A CA 1
ATOM 1394 C C . PRO A 1 193 ? 54.280 38.622 44.677 1.00 46.26 193 PRO A C 1
ATOM 1395 O O . PRO A 1 193 ? 54.271 39.283 43.650 1.00 43.83 193 PRO A O 1
ATOM 1399 N N . ALA A 1 194 ? 54.141 37.299 44.685 1.00 45.78 194 ALA A N 1
ATOM 1400 C CA . ALA A 1 194 ? 54.091 36.525 43.445 1.00 45.56 194 ALA A CA 1
ATOM 1401 C C . ALA A 1 194 ? 52.874 36.910 42.613 1.00 41.70 194 ALA A C 1
ATOM 1402 O O . ALA A 1 194 ? 52.955 37.071 41.395 1.00 39.88 194 ALA A O 1
ATOM 1404 N N . LEU A 1 195 ? 51.737 37.059 43.282 1.00 41.69 195 LEU A N 1
ATOM 1405 C CA . LEU A 1 195 ? 50.528 37.463 42.598 1.00 38.18 195 LEU A CA 1
ATOM 1406 C C . LEU A 1 195 ? 50.713 38.873 42.019 1.00 38.04 195 LEU A C 1
ATOM 1407 O O . LEU A 1 195 ? 50.515 39.076 40.823 1.00 34.77 195 LEU A O 1
ATOM 1412 N N . MET A 1 196 ? 51.120 39.836 42.849 1.00 38.27 196 MET A N 1
ATOM 1413 C CA . MET A 1 196 ? 51.279 41.207 42.360 1.00 35.01 196 MET A CA 1
ATOM 1414 C C . MET A 1 196 ? 52.247 41.294 41.192 1.00 34.87 196 MET A C 1
ATOM 1415 O O . MET A 1 196 ? 52.010 42.037 40.227 1.00 33.73 196 MET A O 1
ATOM 1420 N N . HIS A 1 197 ? 53.359 40.575 41.288 1.00 32.73 197 HIS A N 1
ATOM 1421 C CA . HIS A 1 197 ? 54.276 40.533 40.149 1.00 31.22 197 HIS A CA 1
ATOM 1422 C C . HIS A 1 197 ? 53.588 40.045 38.873 1.00 30.70 197 HIS A C 1
ATOM 1423 O O . HIS A 1 197 ? 53.741 40.623 37.803 1.00 30.82 197 HIS A O 1
ATOM 1430 N N . TYR A 1 198 ? 52.878 38.931 38.989 1.00 33.03 198 TYR A N 1
ATOM 1431 C CA . TYR A 1 198 ? 52.226 38.369 37.813 1.00 28.88 198 TYR A CA 1
ATOM 1432 C C . TYR A 1 198 ? 51.294 39.401 37.203 1.00 28.41 198 TYR A C 1
ATOM 1433 O O . TYR A 1 198 ? 51.392 39.727 36.022 1.00 27.97 198 TYR A O 1
ATOM 1442 N N . LEU A 1 199 ? 50.415 39.961 38.028 1.00 30.05 199 LEU A N 1
ATOM 1443 C CA . LEU A 1 199 ? 49.442 40.919 37.523 1.00 26.48 199 LEU A CA 1
ATOM 1444 C C . LEU A 1 199 ? 50.128 42.125 36.886 1.00 25.35 199 LEU A C 1
ATOM 1445 O O . LEU A 1 199 ? 49.656 42.642 35.893 1.00 26.54 199 LEU A O 1
ATOM 1450 N N . SER A 1 200 ? 51.241 42.577 37.452 1.00 28.60 200 SER A N 1
ATOM 1451 C CA . SER A 1 200 ? 51.884 43.761 36.895 1.00 30.42 200 SER A CA 1
ATOM 1452 C C . SER A 1 200 ? 52.471 43.474 35.538 1.00 34.78 200 SER A C 1
ATOM 1453 O O . SER A 1 200 ? 52.464 44.331 34.656 1.00 34.78 200 SER A O 1
ATOM 1456 N N . GLU A 1 201 ? 52.947 42.252 35.354 1.00 31.19 201 GLU A N 1
ATOM 1457 C CA . GLU A 1 201 ? 53.533 41.886 34.089 1.00 27.04 201 GLU A CA 1
ATOM 1458 C C . GLU A 1 201 ? 52.505 41.691 32.973 1.00 25.80 201 GLU A C 1
ATOM 1459 O O . GLU A 1 201 ? 52.835 41.811 31.808 1.00 29.02 201 GLU A O 1
ATOM 1465 N N . VAL A 1 202 ? 51.291 41.306 33.333 1.00 24.51 202 VAL A N 1
ATOM 1466 C CA . VAL A 1 202 ? 50.267 41.035 32.331 1.00 21.89 202 VAL A CA 1
ATOM 1467 C C . VAL A 1 202 ? 49.267 42.157 32.125 1.00 23.33 202 VAL A C 1
ATOM 1468 O O . VAL A 1 202 ? 48.370 42.043 31.295 1.00 26.68 202 VAL A O 1
ATOM 1472 N N . ASP A 1 203 ? 49.411 43.214 32.897 1.00 25.47 203 ASP A N 1
ATOM 1473 C CA . ASP A 1 203 ? 48.459 44.326 32.884 1.00 29.79 203 ASP A CA 1
ATOM 1474 C C . ASP A 1 203 ? 48.731 45.366 31.810 1.00 29.19 203 ASP A C 1
ATOM 1475 O O . ASP A 1 203 ? 49.844 45.861 31.666 1.00 29.62 203 ASP A O 1
ATOM 1480 N N . TYR A 1 204 ? 47.759 45.551 30.931 1.00 26.24 204 TYR A N 1
ATOM 1481 C CA . TYR A 1 204 ? 47.724 46.701 30.019 1.00 25.64 204 TYR A CA 1
ATOM 1482 C C . TYR A 1 204 ? 46.721 47.813 30.321 1.00 24.73 204 TYR A C 1
ATOM 1483 O O . TYR A 1 204 ? 46.543 48.730 29.516 1.00 24.28 204 TYR A O 1
ATOM 1492 N N . VAL A 1 205 ? 45.942 47.616 31.384 1.00 26.52 205 VAL A N 1
ATOM 1493 C CA . VAL A 1 205 ? 44.892 48.548 31.742 1.00 27.93 205 VAL A CA 1
ATOM 1494 C C . VAL A 1 205 ? 45.355 49.763 32.558 1.00 25.17 205 VAL A C 1
ATOM 1495 O O . VAL A 1 205 ? 44.993 50.895 32.252 1.00 28.00 205 VAL A O 1
ATOM 1499 N N . ASP A 1 206 ? 46.098 49.516 33.633 1.00 26.53 206 ASP A N 1
ATOM 1500 C CA . ASP A 1 206 ? 46.601 50.634 34.435 1.00 27.71 206 ASP A CA 1
ATOM 1501 C C . ASP A 1 206 ? 48.025 51.075 34.167 1.00 26.94 206 ASP A C 1
ATOM 1502 O O . ASP A 1 206 ? 48.429 52.154 34.584 1.00 27.71 206 ASP A O 1
ATOM 1507 N N . HIS A 1 207 ? 48.792 50.253 33.465 1.00 26.65 207 HIS A N 1
ATOM 1508 C CA . HIS A 1 207 ? 50.1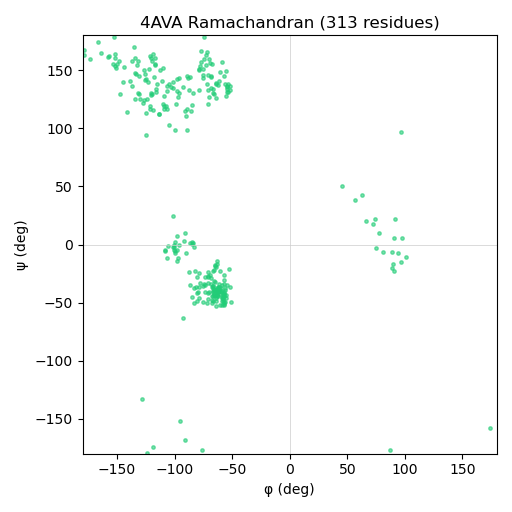45 50.643 33.126 1.00 28.20 207 HIS A CA 1
ATOM 1509 C C . HIS A 1 207 ? 50.347 50.140 31.719 1.00 26.75 207 HIS A C 1
ATOM 1510 O O . HIS A 1 207 ? 50.402 48.929 31.510 1.00 24.98 207 HIS A O 1
ATOM 1517 N N . PHE A 1 208 ? 50.510 51.055 30.758 1.00 24.89 208 PHE A N 1
ATOM 1518 C CA . PHE A 1 208 ? 50.623 50.635 29.389 1.00 22.98 208 PHE A CA 1
ATOM 1519 C C . PHE A 1 208 ? 51.974 51.102 28.927 1.00 22.60 208 PHE A C 1
ATOM 1520 O O . PHE A 1 208 ? 52.291 52.270 29.072 1.00 24.67 208 PHE A O 1
ATOM 1528 N N . VAL A 1 209 ? 52.746 50.200 28.337 1.00 21.96 209 VAL A N 1
ATOM 1529 C CA . VAL A 1 209 ? 54.094 50.533 27.868 1.00 21.83 209 VAL A CA 1
ATOM 1530 C C . VAL A 1 209 ? 54.290 50.167 26.397 1.00 23.89 209 VAL A C 1
ATOM 1531 O O . VAL A 1 209 ? 54.055 49.029 26.005 1.00 21.63 209 VAL A O 1
ATOM 1535 N N . TRP A 1 210 ? 54.681 51.157 25.598 1.00 20.06 210 TRP A N 1
ATOM 1536 C CA . TRP A 1 210 ? 55.166 50.916 24.221 1.00 21.65 210 TRP A CA 1
ATOM 1537 C C . TRP A 1 210 ? 56.681 50.850 24.240 1.00 19.65 210 TRP A C 1
ATOM 1538 O O . TRP A 1 210 ? 57.348 51.609 24.975 1.00 22.69 210 TRP A O 1
ATOM 1549 N N . VAL A 1 211 ? 57.222 49.953 23.406 1.00 19.74 211 VAL A N 1
ATOM 1550 C CA . VAL A 1 211 ? 58.646 49.834 23.212 1.00 22.94 211 VAL A CA 1
ATOM 1551 C C . VAL A 1 211 ? 58.956 49.955 21.719 1.00 22.35 211 VAL A C 1
ATOM 1552 O O . VAL A 1 211 ? 58.205 49.468 20.880 1.00 21.62 211 VAL A O 1
ATOM 1556 N N . VAL A 1 212 ? 60.051 50.629 21.414 1.00 19.57 212 VAL A N 1
ATOM 1557 C CA . VAL A 1 212 ? 60.509 50.789 20.053 1.00 20.27 212 VAL A CA 1
ATOM 1558 C C . VAL A 1 212 ? 61.828 50.112 19.920 1.00 20.86 212 VAL A C 1
ATOM 1559 O O . VAL A 1 212 ? 62.713 50.328 20.749 1.00 21.62 212 VAL A O 1
ATOM 1563 N N . THR A 1 213 ? 61.965 49.282 18.877 1.00 20.91 213 THR A N 1
ATOM 1564 C CA . THR A 1 213 ? 63.195 48.530 18.700 1.00 22.02 213 THR A CA 1
ATOM 1565 C C . THR A 1 213 ? 63.828 48.831 17.329 1.00 21.60 213 THR A C 1
ATOM 1566 O O . THR A 1 213 ? 63.135 49.146 16.349 1.00 21.21 213 THR A O 1
ATOM 1570 N N . ASP A 1 214 ? 65.147 48.710 17.303 1.00 21.81 214 ASP A N 1
ATOM 1571 C CA . ASP A 1 214 ? 65.952 48.736 16.087 1.00 22.72 214 ASP A CA 1
ATOM 1572 C C . ASP A 1 214 ? 66.712 47.426 16.031 1.00 26.44 214 ASP A C 1
ATOM 1573 O O . ASP A 1 214 ? 67.518 47.137 16.907 1.00 27.50 214 ASP A O 1
ATOM 1578 N N . GLY A 1 215 ? 66.437 46.609 15.020 1.00 25.82 215 GLY A N 1
ATOM 1579 C CA . GLY A 1 215 ? 67.109 45.317 14.940 1.00 28.21 215 GLY A CA 1
ATOM 1580 C C . GLY A 1 215 ? 66.899 44.469 16.191 1.00 26.20 215 GLY A C 1
ATOM 1581 O O . GLY A 1 215 ? 67.821 43.795 16.686 1.00 29.72 215 GLY A O 1
ATOM 1582 N N . SER A 1 216 ? 65.680 44.549 16.715 1.00 25.33 216 SER A N 1
ATOM 1583 C CA . SER A 1 216 ? 65.236 43.806 17.905 1.00 25.55 216 SER A CA 1
ATOM 1584 C C . SER A 1 216 ? 65.759 44.328 19.249 1.00 31.70 216 SER A C 1
ATOM 1585 O O . SER A 1 216 ? 65.403 43.788 20.285 1.00 30.79 216 SER A O 1
ATOM 1588 N N . ASP A 1 217 ? 66.601 45.359 19.222 1.00 33.29 217 ASP A N 1
ATOM 1589 C CA . ASP A 1 217 ? 67.091 45.988 20.452 1.00 33.91 217 ASP A CA 1
ATOM 1590 C C . ASP A 1 217 ? 66.263 47.228 20.829 1.00 30.86 217 ASP A C 1
ATOM 1591 O O . ASP A 1 217 ? 65.979 48.077 19.969 1.00 25.62 217 ASP A O 1
ATOM 1596 N N . PRO A 1 218 ? 65.808 47.314 22.098 1.00 29.54 218 PRO A N 1
ATOM 1597 C CA . PRO A 1 218 ? 65.020 48.494 22.481 1.00 25.72 218 PRO A CA 1
ATOM 1598 C C . PRO A 1 218 ? 65.834 49.780 22.397 1.00 26.02 218 PRO A C 1
ATOM 1599 O O . PRO A 1 218 ? 66.990 49.853 22.862 1.00 28.00 218 PRO A O 1
ATOM 1603 N N . VAL A 1 219 ? 65.285 50.728 21.656 1.00 20.70 219 VAL A N 1
ATOM 1604 C CA . VAL A 1 219 ? 65.779 52.095 21.601 1.00 24.61 219 VAL A CA 1
ATOM 1605 C C . VAL A 1 219 ? 64.965 53.177 22.258 1.00 21.72 219 VAL A C 1
ATOM 1606 O O . VAL A 1 219 ? 65.411 54.334 22.325 1.00 24.71 219 VAL A O 1
ATOM 1610 N N . ALA A 1 220 ? 63.785 52.834 22.766 1.00 20.23 220 ALA A N 1
ATOM 1611 C CA . ALA A 1 220 ? 62.964 53.871 23.382 1.00 16.88 220 ALA A CA 1
ATOM 1612 C C . ALA A 1 220 ? 61.801 53.142 23.989 1.00 19.44 220 ALA A C 1
ATOM 1613 O O . ALA A 1 220 ? 61.476 52.013 23.615 1.00 22.69 220 ALA A O 1
ATOM 1615 N N . ASP A 1 221 ? 61.163 53.808 24.940 1.00 20.95 221 ASP A N 1
ATOM 1616 C CA . ASP A 1 221 ? 59.908 53.319 25.502 1.00 20.69 221 ASP A CA 1
ATOM 1617 C C . ASP A 1 221 ? 59.114 54.520 25.981 1.00 24.76 221 ASP A C 1
ATOM 1618 O O . ASP A 1 221 ? 59.653 55.625 26.142 1.00 24.13 221 ASP A O 1
ATOM 1623 N N . ALA A 1 222 ? 57.817 54.314 26.149 1.00 22.59 222 ALA A N 1
ATOM 1624 C CA . ALA A 1 222 ? 56.946 55.336 26.664 1.00 21.17 222 ALA A CA 1
ATOM 1625 C C . ALA A 1 222 ? 55.837 54.617 27.395 1.00 17.90 222 ALA A C 1
ATOM 1626 O O . ALA A 1 222 ? 55.468 53.486 27.039 1.00 21.16 222 ALA A O 1
ATOM 1628 N N . ARG A 1 223 ? 55.220 55.284 28.341 1.00 18.17 223 ARG A N 1
ATOM 1629 C CA . ARG A 1 223 ? 54.196 54.586 29.079 1.00 18.72 223 ARG A CA 1
ATOM 1630 C C . ARG A 1 223 ? 53.239 55.593 29.683 1.00 21.93 223 ARG A C 1
ATOM 1631 O O . ARG A 1 223 ? 53.568 56.795 29.829 1.00 23.93 223 ARG A O 1
ATOM 1639 N N . PHE A 1 224 ? 52.061 55.104 30.068 1.00 22.86 224 PHE A N 1
ATOM 1640 C CA . PHE A 1 224 ? 51.189 55.888 30.948 1.00 18.87 224 PHE A CA 1
ATOM 1641 C C . PHE A 1 224 ? 50.848 55.016 32.151 1.00 24.23 224 PHE A C 1
ATOM 1642 O O . PHE A 1 224 ? 50.811 53.781 32.063 1.00 24.33 224 PHE A O 1
ATOM 1650 N N . VAL A 1 225 ? 50.697 55.679 33.291 1.00 25.34 225 VAL A N 1
ATOM 1651 C CA . VAL A 1 225 ? 50.320 55.024 34.520 1.00 25.00 225 VAL A CA 1
ATOM 1652 C C . VAL A 1 225 ? 49.033 55.673 35.002 1.00 26.66 225 VAL A C 1
ATOM 1653 O O . VAL A 1 225 ? 49.007 56.862 35.328 1.00 29.24 225 VAL A O 1
ATOM 1657 N N . ARG A 1 226 ? 47.979 54.871 35.108 1.00 29.91 226 ARG A N 1
ATOM 1658 C CA . ARG A 1 226 ? 46.676 55.373 35.496 1.00 32.27 226 ARG A CA 1
ATOM 1659 C C . ARG A 1 226 ? 46.675 55.870 36.939 1.00 31.65 226 ARG A C 1
ATOM 1660 O O . ARG A 1 226 ? 47.185 55.212 37.852 1.00 28.82 226 ARG A O 1
ATOM 1668 N N . ASP A 1 227 ? 46.092 57.046 37.130 1.00 32.24 227 ASP A N 1
ATOM 1669 C CA . ASP A 1 227 ? 45.944 57.633 38.456 1.00 33.49 227 ASP A CA 1
ATOM 1670 C C . ASP A 1 227 ? 44.948 56.825 39.299 1.00 40.80 227 ASP A C 1
ATOM 1671 O O . ASP A 1 227 ? 43.870 56.440 38.826 1.00 40.19 227 ASP A O 1
ATOM 1676 N N . GLU A 1 228 ? 45.314 56.554 40.544 1.00 43.23 228 GLU A N 1
ATOM 1677 C CA . GLU A 1 228 ? 44.427 55.785 41.406 1.00 52.63 228 GLU A CA 1
ATOM 1678 C C . GLU A 1 228 ? 43.190 56.580 41.815 1.00 57.84 228 GLU A C 1
ATOM 1679 O O . GLU A 1 228 ? 42.119 56.007 42.001 1.00 62.77 228 GLU A O 1
ATOM 1685 N N . THR A 1 229 ? 43.328 57.890 41.971 1.00 57.39 229 THR A N 1
ATOM 1686 C CA . THR A 1 229 ? 42.183 58.713 42.380 1.00 59.70 229 THR A CA 1
ATOM 1687 C C . THR A 1 229 ? 41.223 59.069 41.231 1.00 56.93 229 THR A C 1
ATOM 1688 O O . THR A 1 229 ? 40.000 59.040 41.403 1.00 58.99 229 THR A O 1
ATOM 1692 N N . ASP A 1 230 ? 41.779 59.408 40.068 1.00 49.03 230 ASP A N 1
ATOM 1693 C CA . ASP A 1 230 ? 40.970 59.730 38.893 1.00 44.40 230 ASP A CA 1
ATOM 1694 C C . ASP A 1 230 ? 41.349 58.860 37.697 1.00 41.90 230 ASP A C 1
ATOM 1695 O O . ASP A 1 230 ? 42.278 59.177 36.961 1.00 40.34 230 ASP A O 1
ATOM 1700 N N . PRO A 1 231 ? 40.623 57.754 37.516 1.00 43.01 231 PRO A N 1
ATOM 1701 C CA . PRO A 1 231 ? 40.868 56.761 36.465 1.00 41.52 231 PRO A CA 1
ATOM 1702 C C . PRO A 1 231 ? 40.956 57.343 35.049 1.00 39.30 231 PRO A C 1
ATOM 1703 O O . PRO A 1 231 ? 41.513 56.673 34.179 1.00 37.61 231 PRO A O 1
ATOM 1707 N N . THR A 1 232 ? 40.407 58.531 34.802 1.00 36.72 232 THR A N 1
ATOM 1708 C CA . THR A 1 232 ? 40.490 59.117 33.461 1.00 37.69 232 THR A CA 1
ATOM 1709 C C . THR A 1 232 ? 41.811 59.852 33.219 1.00 35.48 232 THR A C 1
ATOM 1710 O O . THR A 1 232 ? 42.040 60.388 32.136 1.00 33.17 232 THR A O 1
ATOM 1714 N N . VAL A 1 233 ? 42.660 59.901 34.242 1.00 35.75 233 VAL A N 1
ATOM 1715 C CA . VAL A 1 233 ? 43.945 60.582 34.146 1.00 33.07 233 VAL A CA 1
ATOM 1716 C C . VAL A 1 233 ? 45.100 59.600 34.273 1.00 31.04 233 VAL A C 1
ATOM 1717 O O . VAL A 1 233 ? 45.052 58.673 35.087 1.00 29.69 233 VAL A O 1
ATOM 1721 N N . ALA A 1 234 ? 46.128 59.769 33.450 1.00 29.03 234 ALA A N 1
ATOM 1722 C CA . ALA A 1 234 ? 47.342 58.984 33.628 1.00 27.66 234 ALA A CA 1
ATOM 1723 C C . ALA A 1 234 ? 48.577 59.869 33.514 1.00 26.17 234 ALA A C 1
ATOM 1724 O O . ALA A 1 234 ? 48.559 60.882 32.809 1.00 27.92 234 ALA A O 1
ATOM 1726 N N . GLU A 1 235 ? 49.622 59.522 34.258 1.00 26.98 235 GLU A N 1
ATOM 1727 C CA . GLU A 1 235 ? 50.903 60.191 34.110 1.00 24.06 235 GLU A CA 1
ATOM 1728 C C . GLU A 1 235 ? 51.697 59.511 33.009 1.00 20.92 235 GLU A C 1
ATOM 1729 O O . GLU A 1 235 ? 51.644 58.293 32.848 1.00 22.73 235 GLU A O 1
ATOM 1735 N N . ILE A 1 236 ? 52.443 60.306 32.250 1.00 23.26 236 ILE A N 1
ATOM 1736 C CA . ILE A 1 236 ? 53.189 59.758 31.115 1.00 24.01 236 ILE A CA 1
ATOM 1737 C C . ILE A 1 236 ? 54.698 59.911 31.269 1.00 21.62 236 ILE A C 1
ATOM 1738 O O . ILE A 1 236 ? 55.193 60.804 31.988 1.00 26.41 236 ILE A O 1
ATOM 1743 N N . ALA A 1 237 ? 55.436 59.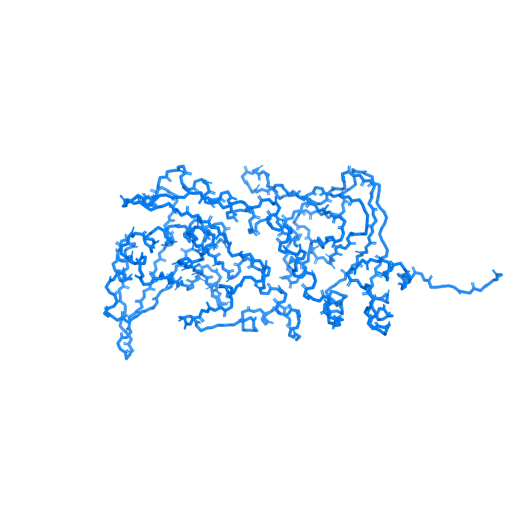025 30.608 1.00 21.96 237 ALA A N 1
ATOM 1744 C CA . ALA A 1 237 ? 56.877 59.131 30.628 1.00 24.15 237 ALA A CA 1
ATOM 1745 C C . ALA A 1 237 ? 57.456 58.552 29.333 1.00 21.45 237 ALA A C 1
ATOM 1746 O O . ALA A 1 237 ? 56.869 57.665 28.699 1.00 22.74 237 ALA A O 1
ATOM 1748 N N . PHE A 1 238 ? 58.611 59.081 28.947 1.00 20.89 238 PHE A N 1
ATOM 1749 C CA . PHE A 1 238 ? 59.278 58.681 27.696 1.00 19.40 238 PHE A CA 1
ATOM 1750 C C . PHE A 1 238 ? 60.764 58.583 27.931 1.00 22.04 238 PHE A C 1
ATOM 1751 O O . PHE A 1 238 ? 61.352 59.407 28.649 1.00 25.13 238 PHE A O 1
ATOM 1759 N N A THR A 1 239 ? 61.400 57.609 27.283 0.55 22.74 239 THR A N 1
ATOM 1760 N N B THR A 1 239 ? 61.390 57.574 27.341 0.45 22.80 239 THR A N 1
ATOM 1761 C CA A THR A 1 239 ? 62.855 57.547 27.270 0.55 23.26 239 THR A CA 1
ATOM 1762 C CA B THR A 1 239 ? 62.833 57.596 27.214 0.45 22.96 239 THR A CA 1
ATOM 1763 C C A THR A 1 239 ? 63.345 57.050 25.920 0.55 23.42 239 THR A C 1
ATOM 1764 C C B THR A 1 239 ? 63.194 57.211 25.806 0.45 23.01 239 THR A C 1
ATOM 1765 O O A THR A 1 239 ? 62.867 56.032 25.419 0.55 23.28 239 THR A O 1
ATOM 1766 O O B THR A 1 239 ? 62.475 56.445 25.148 0.45 21.28 239 THR A O 1
ATOM 1773 N N . VAL A 1 240 ? 64.308 57.769 25.350 1.00 22.94 240 VAL A N 1
ATOM 1774 C CA . VAL A 1 240 ? 64.854 57.441 24.035 1.00 22.77 240 VAL A CA 1
ATOM 1775 C C . VAL A 1 240 ? 66.345 57.338 24.244 1.00 25.19 240 VAL A C 1
ATOM 1776 O O . VAL A 1 240 ? 66.944 58.205 24.889 1.00 27.09 240 VAL A O 1
ATOM 1780 N N . ALA A 1 241 ? 66.947 56.266 23.735 1.00 24.80 241 ALA A N 1
ATOM 1781 C CA . ALA A 1 241 ? 68.386 56.065 23.857 1.00 24.91 241 ALA A CA 1
ATOM 1782 C C . ALA A 1 241 ? 69.113 57.267 23.252 1.00 24.18 241 ALA A C 1
ATOM 1783 O O . ALA A 1 241 ? 68.658 57.835 22.285 1.00 23.70 241 ALA A O 1
ATOM 1785 N N . ASP A 1 242 ? 70.243 57.645 23.842 1.00 25.79 242 ASP A N 1
ATOM 1786 C CA . ASP A 1 242 ? 70.933 58.875 23.475 1.00 30.98 242 ASP A CA 1
ATOM 1787 C C . ASP A 1 242 ? 71.167 59.020 21.973 1.00 29.65 242 ASP A C 1
ATOM 1788 O O . ASP A 1 242 ? 70.871 60.069 21.380 1.00 27.63 242 ASP A O 1
ATOM 1793 N N . ALA A 1 243 ? 71.710 57.972 21.361 1.00 30.35 243 ALA A N 1
ATOM 1794 C CA . ALA A 1 243 ? 72.075 58.025 19.951 1.00 29.46 243 ALA A CA 1
ATOM 1795 C C . ALA A 1 243 ? 70.832 58.198 19.057 1.00 24.50 243 ALA A C 1
ATOM 1796 O O . ALA A 1 243 ? 70.942 58.584 17.897 1.00 30.00 243 ALA A O 1
ATOM 1798 N N . TYR A 1 244 ? 69.665 57.892 19.606 1.00 22.69 244 TYR A N 1
ATOM 1799 C CA . TYR A 1 244 ? 68.405 57.917 18.840 1.00 24.17 244 TYR A CA 1
ATOM 1800 C C . TYR A 1 244 ? 67.568 59.162 19.056 1.00 23.76 244 TYR A C 1
ATOM 1801 O O . TYR A 1 244 ? 66.485 59.314 18.480 1.00 22.74 244 TYR A O 1
ATOM 1810 N N . GLN A 1 245 ? 68.061 60.046 19.905 1.00 22.32 245 GLN A N 1
ATOM 1811 C CA . GLN A 1 245 ? 67.285 61.234 20.246 1.00 24.90 245 GLN A CA 1
ATOM 1812 C C . GLN A 1 245 ? 67.238 62.225 19.101 1.00 27.10 245 GLN A C 1
ATOM 1813 O O . GLN A 1 245 ? 68.131 62.252 18.234 1.00 25.58 245 GLN A O 1
ATOM 1819 N N . GLY A 1 246 ? 66.190 63.041 19.093 1.00 26.92 246 GLY A N 1
ATOM 1820 C CA . GLY A 1 246 ? 66.085 64.129 18.128 1.00 26.17 246 GLY A CA 1
ATOM 1821 C C . GLY A 1 246 ? 65.670 63.727 16.727 1.00 24.13 246 GLY A C 1
ATOM 1822 O O . GLY A 1 246 ? 65.799 64.511 15.763 1.00 26.67 246 GLY A O 1
ATOM 1823 N N . ARG A 1 247 ? 65.263 62.469 16.613 1.00 22.97 247 ARG A N 1
ATOM 1824 C CA . ARG A 1 247 ? 64.776 61.930 15.350 1.00 21.59 247 ARG A CA 1
ATOM 1825 C C . ARG A 1 247 ? 63.274 61.869 15.211 1.00 23.36 247 ARG A C 1
ATOM 1826 O O . ARG A 1 247 ? 62.781 61.297 14.242 1.00 24.57 247 ARG A O 1
ATOM 1834 N N . GLY A 1 248 ? 62.542 62.348 16.215 1.00 23.27 248 GLY A N 1
ATOM 1835 C CA . GLY A 1 248 ? 61.089 62.312 16.147 1.00 24.70 248 GLY A CA 1
ATOM 1836 C C . GLY A 1 248 ? 60.440 61.128 16.868 1.00 22.31 248 GLY A C 1
ATOM 1837 O O . GLY A 1 248 ? 59.234 60.933 16.802 1.00 22.07 248 GLY A O 1
ATOM 1838 N N . ILE A 1 249 ? 61.240 60.337 17.562 1.00 20.97 249 ILE A N 1
ATOM 1839 C CA . ILE A 1 249 ? 60.674 59.171 18.228 1.00 17.72 249 ILE A CA 1
ATOM 1840 C C . ILE A 1 249 ? 59.745 59.609 19.359 1.00 20.50 249 ILE A C 1
ATOM 1841 O O . ILE A 1 249 ? 58.668 59.097 19.504 1.00 22.88 249 ILE A O 1
ATOM 1846 N N . GLY A 1 250 ? 60.193 60.542 20.194 1.00 21.43 250 GLY A N 1
ATOM 1847 C CA . GLY A 1 250 ? 59.355 61.020 21.290 1.00 23.14 250 GLY A CA 1
ATOM 1848 C C . GLY A 1 250 ? 58.036 61.589 20.766 1.00 23.15 250 GLY A C 1
ATOM 1849 O O . GLY A 1 250 ? 56.965 61.300 21.326 1.00 22.06 250 GLY A O 1
ATOM 1850 N N . SER A 1 251 ? 58.129 62.411 19.716 1.00 21.89 251 SER A N 1
ATOM 1851 C CA . SER A 1 251 ? 56.944 62.985 19.065 1.00 21.95 251 SER A CA 1
ATOM 1852 C C . SER A 1 251 ? 56.010 61.869 18.587 1.00 23.33 251 SER A C 1
ATOM 1853 O O . SER A 1 251 ? 54.783 61.974 18.727 1.00 26.67 251 SER A O 1
ATOM 1856 N N . PHE A 1 252 ? 56.591 60.808 18.030 1.00 21.66 252 PHE A N 1
ATOM 1857 C CA . PHE A 1 252 ? 55.784 59.672 17.573 1.00 22.17 252 PHE A CA 1
ATOM 1858 C C . PHE A 1 252 ? 55.131 58.937 18.768 1.00 22.14 252 PHE A C 1
ATOM 1859 O O . PHE A 1 252 ? 53.947 58.607 18.730 1.00 22.65 252 PHE A O 1
ATOM 1867 N N . LEU A 1 253 ? 55.912 58.703 19.825 1.00 18.26 253 LEU A N 1
ATOM 1868 C CA . LEU A 1 253 ? 55.415 57.929 20.943 1.00 17.13 253 LEU A CA 1
ATOM 1869 C C . LEU A 1 253 ? 54.266 58.604 21.673 1.00 19.56 253 LEU A C 1
ATOM 1870 O O . LEU A 1 253 ? 53.395 57.927 22.175 1.00 22.19 253 LEU A O 1
ATOM 1875 N N . ILE A 1 254 ? 54.225 59.937 21.746 1.00 21.53 254 ILE A N 1
ATOM 1876 C CA . ILE A 1 254 ? 53.116 60.510 22.504 1.00 22.17 254 ILE A CA 1
ATOM 1877 C C . ILE A 1 254 ? 51.849 60.284 21.686 1.00 23.42 254 ILE A C 1
ATOM 1878 O O . ILE A 1 254 ? 50.751 60.120 22.234 1.00 24.47 254 ILE A O 1
ATOM 1883 N N . GLY A 1 255 ? 52.015 60.215 20.374 1.00 21.76 255 GLY A N 1
ATOM 1884 C CA . GLY A 1 255 ? 50.885 59.878 19.504 1.00 21.98 255 GLY A CA 1
ATOM 1885 C C . GLY A 1 255 ? 50.440 58.426 19.731 1.00 23.52 255 GLY A C 1
ATOM 1886 O O . GLY A 1 255 ? 49.274 58.150 19.968 1.00 23.24 255 GLY A O 1
ATOM 1887 N N . ALA A 1 256 ? 51.389 57.494 19.690 1.00 23.54 256 ALA A N 1
ATOM 1888 C CA . ALA A 1 256 ? 51.076 56.088 19.963 1.00 25.04 256 ALA A CA 1
ATOM 1889 C C . ALA A 1 256 ? 50.437 55.912 21.340 1.00 24.34 256 ALA A C 1
ATOM 1890 O O . ALA A 1 256 ? 49.473 55.162 21.500 1.00 22.09 256 ALA A O 1
ATOM 1892 N N . LEU A 1 257 ? 51.010 56.590 22.341 1.00 23.26 257 LEU A N 1
ATOM 1893 C CA . LEU A 1 257 ? 50.478 56.534 23.674 1.00 24.01 257 LEU A CA 1
ATOM 1894 C C . LEU A 1 257 ? 49.046 57.067 23.748 1.00 23.74 257 LEU A C 1
ATOM 1895 O O . LEU A 1 257 ? 48.223 56.545 24.509 1.00 24.96 257 LEU A O 1
ATOM 1900 N N . SER A 1 258 ? 48.736 58.118 22.986 1.00 23.78 258 SER A N 1
ATOM 1901 C CA . SER A 1 258 ? 47.379 58.673 22.945 1.00 25.99 258 SER A CA 1
ATOM 1902 C C . SER A 1 258 ? 46.378 57.692 22.353 1.00 25.48 258 SER A C 1
ATOM 1903 O O . SER A 1 258 ? 45.237 57.584 22.832 1.00 26.28 258 SER A O 1
ATOM 1906 N N . VAL A 1 259 ? 46.793 56.974 21.319 1.00 25.19 259 VAL A N 1
ATOM 1907 C CA . VAL A 1 259 ? 45.913 55.968 20.710 1.00 23.53 259 VAL A CA 1
ATOM 1908 C C . VAL A 1 259 ? 45.591 54.877 21.726 1.00 25.18 259 VAL A C 1
ATOM 1909 O O . VAL A 1 259 ? 44.435 54.488 21.864 1.00 27.71 259 VAL A O 1
ATOM 1913 N N . ALA A 1 260 ? 46.615 54.417 22.447 1.00 22.24 260 ALA A N 1
ATOM 1914 C CA . ALA A 1 260 ? 46.412 53.385 23.460 1.00 24.57 260 ALA A CA 1
ATOM 1915 C C . ALA A 1 260 ? 45.565 53.941 24.606 1.00 24.70 260 ALA A C 1
ATOM 1916 O O . ALA A 1 260 ? 44.679 53.248 25.143 1.00 25.56 260 ALA A O 1
ATOM 1918 N N . ALA A 1 261 ? 45.823 55.181 25.005 1.00 26.04 261 ALA A N 1
ATOM 1919 C CA . ALA A 1 261 ? 45.024 55.742 26.100 1.00 26.70 261 ALA A CA 1
ATOM 1920 C C . ALA A 1 261 ? 43.529 55.793 25.800 1.00 29.44 261 ALA A C 1
ATOM 1921 O O . ALA A 1 261 ? 42.701 55.525 26.691 1.00 32.15 261 ALA A O 1
ATOM 1923 N N . ARG A 1 262 ? 43.182 56.163 24.566 1.00 29.03 262 ARG A N 1
ATOM 1924 C CA . ARG A 1 262 ? 41.783 56.214 24.148 1.00 32.29 262 ARG A CA 1
ATOM 1925 C C . ARG A 1 262 ? 41.154 54.836 24.339 1.00 31.84 262 ARG A C 1
ATOM 1926 O O . ARG A 1 262 ? 40.081 54.711 24.922 1.00 31.38 262 ARG A O 1
ATOM 1934 N N . VAL A 1 263 ? 41.825 53.802 23.852 1.00 28.12 263 VAL A N 1
ATOM 1935 C CA . VAL A 1 263 ? 41.321 52.437 24.055 1.00 30.77 263 VAL A CA 1
ATOM 1936 C C . VAL A 1 263 ? 41.125 52.150 25.547 1.00 30.09 263 VAL A C 1
ATOM 1937 O O . VAL A 1 263 ? 40.140 51.512 25.958 1.00 29.30 263 VAL A O 1
ATOM 1941 N N . ASP A 1 264 ? 42.051 52.649 26.361 1.00 29.76 264 ASP A N 1
ATOM 1942 C CA . ASP A 1 264 ? 42.043 52.372 27.797 1.00 29.54 264 ASP A CA 1
ATOM 1943 C C . ASP A 1 264 ? 41.146 53.314 28.609 1.00 31.91 264 ASP A C 1
ATOM 1944 O O . ASP A 1 264 ? 41.082 53.212 29.833 1.00 34.13 264 ASP A O 1
ATOM 1949 N N . GLY A 1 265 ? 40.460 54.233 27.936 1.00 30.89 265 GLY A N 1
ATOM 1950 C CA . GLY A 1 265 ? 39.561 55.143 28.627 1.00 32.12 265 GLY A CA 1
ATOM 1951 C C . GLY A 1 265 ? 40.282 56.228 29.402 1.00 30.21 265 GLY A C 1
ATOM 1952 O O . GLY A 1 265 ? 39.716 56.807 30.329 1.00 32.69 265 GLY A O 1
ATOM 1953 N N . VAL A 1 266 ? 41.529 56.510 29.031 1.00 28.60 266 VAL A N 1
ATOM 1954 C CA . VAL A 1 266 ? 42.272 57.610 29.645 1.00 30.64 266 VAL A CA 1
ATOM 1955 C C . VAL A 1 266 ? 42.048 58.890 28.839 1.00 36.21 266 VAL A C 1
ATOM 1956 O O . VAL A 1 266 ? 42.330 58.940 27.636 1.00 37.10 266 VAL A O 1
ATOM 1960 N N . GLU A 1 267 ? 41.403 59.859 29.485 1.00 37.73 267 GLU A N 1
ATOM 1961 C CA . GLU A 1 267 ? 41.054 61.141 28.882 1.00 37.68 267 GLU A CA 1
ATOM 1962 C C . GLU A 1 267 ? 42.095 62.268 28.944 1.00 35.85 267 GLU A C 1
ATOM 1963 O O . GLU A 1 267 ? 42.078 63.195 28.120 1.00 37.19 267 GLU A O 1
ATOM 1969 N N . ARG A 1 268 ? 43.004 62.181 29.918 1.00 33.68 268 ARG A N 1
ATOM 1970 C CA . ARG A 1 268 ? 43.954 63.254 30.174 1.00 32.16 268 ARG A CA 1
ATOM 1971 C C . ARG A 1 268 ? 45.307 62.703 30.614 1.00 33.58 268 ARG A C 1
ATOM 1972 O O . ARG A 1 268 ? 45.378 61.705 31.344 1.00 33.59 268 ARG A O 1
ATOM 1980 N N . PHE A 1 269 ? 46.379 63.324 30.116 1.00 28.25 269 PHE A N 1
ATOM 1981 C CA . PHE A 1 269 ? 47.741 62.982 30.538 1.00 28.37 269 PHE A CA 1
ATOM 1982 C C . PHE A 1 269 ? 48.348 64.050 31.453 1.00 29.72 269 PHE A C 1
ATOM 1983 O O . PHE A 1 269 ? 48.258 65.228 31.156 1.00 31.32 269 PHE A O 1
ATOM 1991 N N . ALA A 1 270 ? 49.013 63.620 32.525 1.00 29.36 270 ALA A N 1
ATOM 1992 C CA . ALA A 1 270 ? 49.804 64.494 33.392 1.00 31.00 270 ALA A CA 1
ATOM 1993 C C . ALA A 1 270 ? 51.263 64.301 33.026 1.00 31.63 270 ALA A C 1
ATOM 1994 O O . ALA A 1 270 ? 51.666 63.193 32.739 1.00 28.68 270 ALA A O 1
ATOM 1996 N N . ALA A 1 271 ? 52.051 65.371 32.983 1.00 29.59 271 ALA A N 1
ATOM 1997 C CA . ALA A 1 271 ? 53.486 65.219 32.719 1.00 29.75 271 ALA A CA 1
ATOM 1998 C C . ALA A 1 271 ? 54.267 66.161 33.633 1.00 33.80 271 ALA A C 1
ATOM 1999 O O . ALA A 1 271 ? 53.839 67.291 33.876 1.00 36.47 271 ALA A O 1
ATOM 2001 N N . ARG A 1 272 ? 55.395 65.675 34.145 1.00 30.63 272 ARG A N 1
ATOM 2002 C CA . ARG A 1 272 ? 56.345 66.482 34.903 1.00 31.28 272 ARG A CA 1
ATOM 2003 C C . ARG A 1 272 ? 57.734 66.326 34.293 1.00 29.65 272 ARG A C 1
ATOM 2004 O O . ARG A 1 272 ? 58.060 65.270 33.754 1.00 27.82 272 ARG A O 1
ATOM 2012 N N . MET A 1 273 ? 58.566 67.359 34.394 1.00 31.92 273 MET A N 1
ATOM 2013 C CA . MET A 1 273 ? 59.915 67.302 33.820 1.00 28.53 273 MET A CA 1
ATOM 2014 C C . MET A 1 273 ? 60.689 68.481 34.396 1.00 31.24 273 MET A C 1
ATOM 2015 O O . MET A 1 273 ? 60.103 69.345 35.024 1.00 34.42 273 MET A O 1
ATOM 2020 N N . LEU A 1 274 ? 61.981 68.571 34.100 1.00 29.74 274 LEU A N 1
ATOM 2021 C CA . LEU A 1 274 ? 62.728 69.742 34.489 1.00 33.92 274 LEU A CA 1
ATOM 2022 C C . LEU A 1 274 ? 62.388 70.822 33.473 1.00 31.59 274 LEU A C 1
ATOM 2023 O O . LEU A 1 274 ? 62.077 70.516 32.311 1.00 32.17 274 LEU A O 1
ATOM 2028 N N . SER A 1 275 ? 62.441 72.073 33.927 1.00 34.75 275 SER A N 1
ATOM 2029 C CA . SER A 1 275 ? 61.990 73.192 33.120 1.00 37.19 275 SER A CA 1
ATOM 2030 C C . SER A 1 275 ? 62.873 73.374 31.918 1.00 37.75 275 SER A C 1
ATOM 2031 O O . SER A 1 275 ? 62.463 73.967 30.924 1.00 39.93 275 SER A O 1
ATOM 2034 N N . ASP A 1 276 ? 64.092 72.863 32.007 1.00 33.24 276 ASP A N 1
ATOM 2035 C CA . ASP A 1 276 ? 65.043 72.930 30.887 1.00 33.95 276 ASP A CA 1
ATOM 2036 C C . ASP A 1 276 ? 65.035 71.741 29.901 1.00 30.61 276 ASP A C 1
ATOM 2037 O O . ASP A 1 276 ? 65.943 71.606 29.068 1.00 32.69 276 ASP A O 1
ATOM 2042 N N . ASN A 1 277 ? 64.053 70.843 30.003 1.00 26.80 277 ASN A N 1
ATOM 2043 C CA . ASN A 1 277 ? 64.088 69.734 29.088 1.00 28.77 277 ASN A CA 1
ATOM 2044 C C . ASN A 1 277 ? 63.308 70.226 27.862 1.00 29.13 277 ASN A C 1
ATOM 2045 O O . ASN A 1 277 ? 62.095 70.081 27.733 1.00 29.27 277 ASN A O 1
ATOM 2050 N N . VAL A 1 278 ? 64.082 70.668 26.886 1.00 30.17 278 VAL A N 1
ATOM 2051 C CA . VAL A 1 278 ? 63.514 71.384 25.756 1.00 30.84 278 VAL A CA 1
ATOM 2052 C C . VAL A 1 278 ? 62.715 70.466 24.840 1.00 27.95 278 VAL A C 1
ATOM 2053 O O . VAL A 1 278 ? 61.605 70.790 24.424 1.00 30.81 278 VAL A O 1
ATOM 2057 N N . PRO A 1 279 ? 63.289 69.311 24.503 1.00 28.86 279 PRO A N 1
ATOM 2058 C CA . PRO A 1 279 ? 62.534 68.428 23.595 1.00 27.42 279 PRO A CA 1
ATOM 2059 C C . PRO A 1 279 ? 61.220 67.953 24.241 1.00 27.84 279 PRO A C 1
ATOM 2060 O O . PRO A 1 279 ? 60.200 67.867 23.566 1.00 25.48 279 PRO A O 1
ATOM 2064 N N . MET A 1 280 ? 61.238 67.648 25.532 1.00 26.23 280 MET A N 1
ATOM 2065 C CA . MET A 1 280 ? 60.027 67.157 26.194 1.00 28.82 280 MET A CA 1
ATOM 2066 C C . MET A 1 280 ? 58.976 68.261 26.357 1.00 27.24 280 MET A C 1
ATOM 2067 O O . MET A 1 280 ? 57.785 68.027 26.085 1.00 26.74 280 MET A O 1
ATOM 2072 N N . ARG A 1 281 ? 59.415 69.463 26.725 1.00 26.91 281 ARG A N 1
ATOM 2073 C CA . ARG A 1 281 ? 58.514 70.619 26.742 1.00 28.67 281 ARG A CA 1
ATOM 2074 C C . ARG A 1 281 ? 57.921 70.861 25.357 1.00 30.28 281 ARG A C 1
ATOM 2075 O O . ARG A 1 281 ? 56.729 71.114 25.212 1.00 29.26 281 ARG A O 1
ATOM 2083 N N . THR A 1 282 ? 58.765 70.805 24.331 1.00 27.61 282 THR A N 1
ATOM 2084 C CA . THR A 1 282 ? 58.278 71.077 22.997 1.00 26.50 282 THR A CA 1
ATOM 2085 C C . THR A 1 282 ? 57.230 70.068 22.606 1.00 25.69 282 THR A C 1
ATOM 2086 O O . THR A 1 282 ? 56.222 70.423 22.005 1.00 29.00 282 THR A O 1
ATOM 2090 N N . ILE A 1 283 ? 57.452 68.806 22.951 1.00 25.14 283 ILE A N 1
ATOM 2091 C CA . ILE A 1 283 ? 56.479 67.774 22.597 1.00 28.18 283 ILE A CA 1
ATOM 2092 C C . ILE A 1 283 ? 55.107 68.125 23.209 1.00 30.82 283 ILE A C 1
ATOM 2093 O O . ILE A 1 283 ? 54.065 68.061 22.536 1.00 29.23 283 ILE A O 1
ATOM 2098 N N . MET A 1 284 ? 55.126 68.557 24.462 1.00 29.07 284 MET A N 1
ATOM 2099 C CA . MET A 1 284 ? 53.883 68.857 25.178 1.00 29.44 284 MET A CA 1
ATOM 2100 C C . MET A 1 284 ? 53.279 70.149 24.662 1.00 30.61 284 MET A C 1
ATOM 2101 O O . MET A 1 284 ? 52.053 70.295 24.607 1.00 32.97 284 MET A O 1
ATOM 2106 N N . ASP A 1 285 ?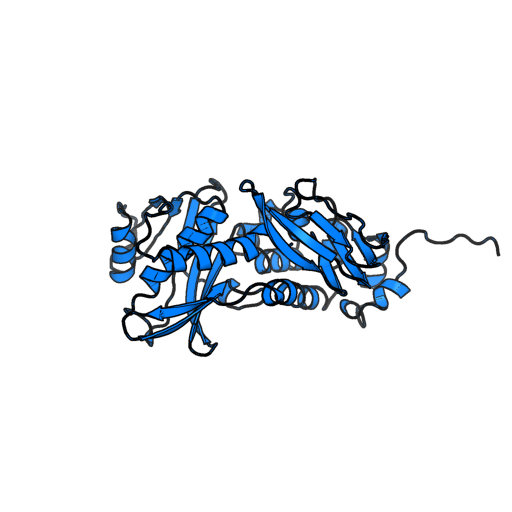 54.142 71.091 24.288 1.00 29.20 285 ASP A N 1
ATOM 2107 C CA . ASP A 1 285 ? 53.678 72.346 23.707 1.00 28.11 285 ASP A CA 1
ATOM 2108 C C . ASP A 1 285 ? 52.770 72.129 22.501 1.00 27.98 285 ASP A C 1
ATOM 2109 O O . ASP A 1 285 ? 51.850 72.924 22.284 1.00 31.40 285 ASP A O 1
ATOM 2114 N N . ARG A 1 286 ? 53.041 71.084 21.712 1.00 28.98 286 ARG A N 1
ATOM 2115 C CA . ARG A 1 286 ? 52.252 70.812 20.512 1.00 33.99 286 ARG A CA 1
ATOM 2116 C C . ARG A 1 286 ? 50.820 70.425 20.854 1.00 36.54 286 ARG A C 1
ATOM 2117 O O . ARG A 1 286 ? 49.915 70.500 20.024 1.00 38.16 286 ARG A O 1
ATOM 2125 N N . TYR A 1 287 ? 50.633 69.948 22.073 1.00 36.37 287 TYR A N 1
ATOM 2126 C CA . TYR A 1 287 ? 49.325 69.542 22.569 1.00 38.18 287 TYR A CA 1
ATOM 2127 C C . TYR A 1 287 ? 48.564 70.562 23.429 1.00 42.09 287 TYR A C 1
ATOM 2128 O O . TYR A 1 287 ? 47.571 70.215 24.071 1.00 46.76 287 TYR A O 1
ATOM 2137 N N . GLY A 1 288 ? 49.098 71.777 23.519 1.00 38.29 288 GLY A N 1
ATOM 2138 C CA . GLY A 1 288 ? 48.421 72.875 24.184 1.00 43.44 288 GLY A CA 1
ATOM 2139 C C . GLY A 1 288 ? 48.770 72.995 25.652 1.00 42.26 288 GLY A C 1
ATOM 2140 O O . GLY A 1 288 ? 48.028 73.597 26.424 1.00 43.43 288 GLY A O 1
ATOM 2141 N N . ALA A 1 289 ? 49.918 72.445 26.026 1.00 38.25 289 ALA A N 1
ATOM 2142 C CA . ALA A 1 289 ? 50.359 72.458 27.410 1.00 36.99 289 ALA A CA 1
ATOM 2143 C C . ALA A 1 289 ? 50.332 73.853 28.015 1.00 37.73 289 ALA A C 1
ATOM 2144 O O . ALA A 1 289 ? 50.788 74.842 27.412 1.00 40.26 289 ALA A O 1
ATOM 2146 N N . VAL A 1 290 ? 49.761 73.918 29.211 1.00 39.02 290 VAL A N 1
ATOM 2147 C CA . VAL A 1 290 ? 49.879 75.086 30.080 1.00 44.38 290 VAL A CA 1
ATOM 2148 C C . VAL A 1 290 ? 50.777 74.683 31.247 1.00 43.86 290 VAL A C 1
ATOM 2149 O O . VAL A 1 290 ? 50.475 73.745 31.985 1.00 41.78 290 VAL A O 1
ATOM 2153 N N . TRP A 1 291 ? 51.903 75.363 31.394 1.00 41.49 291 TRP A N 1
ATOM 2154 C CA . TRP A 1 291 ? 52.877 74.955 32.392 1.00 41.90 291 TRP A CA 1
ATOM 2155 C C . TRP A 1 291 ? 52.634 75.564 33.765 1.00 44.78 291 TRP A C 1
ATOM 2156 O O . TRP A 1 291 ? 52.396 76.769 33.897 1.00 48.27 291 TRP A O 1
ATOM 2167 N N . GLN A 1 292 ? 52.699 74.715 34.791 1.00 43.49 292 GLN A N 1
ATOM 2168 C CA . GLN A 1 292 ? 52.683 75.187 36.170 1.00 51.24 292 GLN A CA 1
ATOM 2169 C C . GLN A 1 292 ? 54.056 74.929 36.760 1.00 51.47 292 GLN A C 1
ATOM 2170 O O . GLN A 1 292 ? 54.686 73.901 36.485 1.00 50.29 292 GLN A O 1
ATOM 2176 N N . ARG A 1 293 ? 54.532 75.875 37.555 1.00 51.57 293 ARG A N 1
ATOM 2177 C CA . ARG A 1 293 ? 55.865 75.777 38.119 1.00 56.54 293 ARG A CA 1
ATOM 2178 C C . ARG A 1 293 ? 55.807 75.120 39.491 1.00 60.36 293 ARG A C 1
ATOM 2179 O O . ARG A 1 293 ? 54.938 75.436 40.302 1.00 64.55 293 ARG A O 1
ATOM 2187 N N . GLU A 1 294 ? 56.727 74.198 39.741 1.00 60.24 294 GLU A N 1
ATOM 2188 C CA . GLU A 1 294 ? 56.891 73.630 41.071 1.00 64.87 294 GLU A CA 1
ATOM 2189 C C . GLU A 1 294 ? 58.330 73.825 41.528 1.00 63.14 294 GLU A C 1
ATOM 2190 O O . GLU A 1 294 ? 59.146 74.397 40.805 1.00 61.77 294 GLU A O 1
ATOM 2196 N N . ASP A 1 295 ? 58.644 73.353 42.724 1.00 65.07 295 ASP A N 1
ATOM 2197 C CA . ASP A 1 295 ? 59.967 73.592 43.295 1.00 70.09 295 ASP A CA 1
ATOM 2198 C C . ASP A 1 295 ? 61.064 72.744 42.661 1.00 65.19 295 ASP A C 1
ATOM 2199 O O . ASP A 1 295 ? 60.788 71.726 42.018 1.00 61.83 295 ASP A O 1
ATOM 2204 N N . VAL A 1 296 ? 62.305 73.197 42.832 1.00 63.75 296 VAL A N 1
ATOM 2205 C CA . VAL A 1 296 ? 63.482 72.443 42.408 1.00 61.70 296 VAL A CA 1
ATOM 2206 C C . VAL A 1 296 ? 63.535 72.222 40.889 1.00 56.18 296 VAL A C 1
ATOM 2207 O O . VAL A 1 296 ? 63.865 71.133 40.407 1.00 54.45 296 VAL A O 1
ATOM 2211 N N . GLY A 1 297 ? 63.216 73.278 40.144 1.00 53.40 297 GLY A N 1
ATOM 2212 C CA . GLY A 1 297 ? 63.389 73.291 38.701 1.00 46.21 297 GLY A CA 1
ATOM 2213 C C . GLY A 1 297 ? 62.411 72.431 37.938 1.00 44.33 297 GLY A C 1
ATOM 2214 O O . GLY A 1 297 ? 62.637 72.111 36.764 1.00 42.81 297 GLY A O 1
ATOM 2215 N N . VAL A 1 298 ? 61.314 72.053 38.587 1.00 41.22 298 VAL A N 1
ATOM 2216 C CA . VAL A 1 298 ? 60.318 71.198 37.931 1.00 37.33 298 VAL A CA 1
ATOM 2217 C C . VAL A 1 298 ? 59.139 71.982 37.350 1.00 38.17 298 VAL A C 1
ATOM 2218 O O . VAL A 1 298 ? 58.681 72.969 37.931 1.00 43.47 298 VAL A O 1
ATOM 2222 N N . ILE A 1 299 ? 58.646 71.551 36.196 1.00 36.41 299 ILE A N 1
ATOM 2223 C CA . ILE A 1 299 ? 57.387 72.077 35.700 1.00 36.89 299 ILE A CA 1
ATOM 2224 C C . ILE A 1 299 ? 56.439 70.921 35.415 1.00 37.69 299 ILE A C 1
ATOM 2225 O O . ILE A 1 299 ? 56.878 69.799 35.081 1.00 36.62 299 ILE A O 1
ATOM 2230 N N A THR A 1 300 ? 55.144 71.181 35.546 0.03 36.60 300 THR A N 1
ATOM 2231 N N B THR A 1 300 ? 55.142 71.192 35.552 0.97 34.01 300 THR A N 1
ATOM 2232 C CA A THR A 1 300 ? 54.135 70.163 35.288 0.03 35.33 300 THR A CA 1
ATOM 2233 C CA B THR A 1 300 ? 54.132 70.181 35.267 0.97 36.60 300 THR A CA 1
ATOM 2234 C C A THR A 1 300 ? 53.052 70.699 34.363 0.03 35.27 300 THR A C 1
ATOM 2235 C C B THR A 1 300 ? 53.061 70.709 34.319 0.97 33.93 300 THR A C 1
ATOM 2236 O O A THR A 1 300 ? 52.872 71.910 34.238 0.03 36.71 300 THR A O 1
ATOM 2237 O O B THR A 1 300 ? 52.881 71.922 34.154 0.97 37.91 300 THR A O 1
ATOM 2244 N N . THR A 1 301 ? 52.335 69.792 33.709 1.00 32.64 301 THR A N 1
ATOM 2245 C CA . THR A 1 301 ? 51.203 70.180 32.904 1.00 34.60 301 THR A CA 1
ATOM 2246 C C . THR A 1 301 ? 50.190 69.062 32.861 1.00 34.77 301 THR A C 1
ATOM 2247 O O . THR A 1 301 ? 50.485 67.921 33.261 1.00 35.39 301 THR A O 1
ATOM 2251 N N . MET A 1 302 ? 48.986 69.398 32.406 1.00 33.72 302 MET A N 1
ATOM 2252 C CA . MET A 1 302 ? 47.971 68.392 32.114 1.00 34.94 302 MET A CA 1
ATOM 2253 C C . MET A 1 302 ? 47.317 68.685 30.765 1.00 37.48 302 MET A C 1
ATOM 2254 O O . MET A 1 302 ? 46.791 69.776 30.559 1.00 40.11 302 MET A O 1
ATOM 2259 N N . ILE A 1 303 ? 47.332 67.708 29.859 1.00 34.24 303 ILE A N 1
ATOM 2260 C CA . ILE A 1 303 ? 46.703 67.889 28.552 1.00 34.73 303 ILE A CA 1
ATOM 2261 C C . ILE A 1 303 ? 45.594 66.874 28.319 1.00 37.08 303 ILE A C 1
ATOM 2262 O O . ILE A 1 303 ? 45.561 65.813 28.949 1.00 33.14 303 ILE A O 1
ATOM 2267 N N . ASP A 1 304 ? 44.678 67.212 27.418 1.00 36.15 304 ASP A N 1
ATOM 2268 C CA . ASP A 1 304 ? 43.664 66.269 26.989 1.00 31.98 304 ASP A CA 1
ATOM 2269 C C . ASP A 1 304 ? 44.324 65.293 26.054 1.00 32.55 304 ASP A C 1
ATOM 2270 O O . ASP A 1 304 ? 45.220 65.654 25.291 1.00 33.86 304 ASP A O 1
ATOM 2275 N N . VAL A 1 305 ? 43.917 64.034 26.124 1.00 29.69 305 VAL A N 1
ATOM 2276 C CA . VAL A 1 305 ? 44.430 63.072 25.177 1.00 28.24 305 VAL A CA 1
ATOM 2277 C C . VAL A 1 305 ? 43.794 63.437 23.842 1.00 33.92 305 VAL A C 1
ATOM 2278 O O . VAL A 1 305 ? 42.567 63.452 23.734 1.00 35.28 305 VAL A O 1
ATOM 2282 N N . PRO A 1 306 ? 44.616 63.743 22.824 1.00 34.84 306 PRO A N 1
ATOM 2283 C CA . PRO A 1 306 ? 44.069 64.136 21.517 1.00 42.41 306 PRO A CA 1
ATOM 2284 C C . PRO A 1 306 ? 43.089 63.106 20.966 1.00 47.68 306 PRO A C 1
ATOM 2285 O O . PRO A 1 306 ? 43.367 61.911 21.031 1.00 47.39 306 PRO A O 1
ATOM 2289 N N . GLY A 1 307 ? 41.957 63.569 20.446 1.00 52.23 307 GLY A N 1
ATOM 2290 C CA . GLY A 1 307 ? 40.962 62.681 19.873 1.00 56.14 307 GLY A CA 1
ATOM 2291 C C . GLY A 1 307 ? 41.348 62.173 18.494 1.00 57.97 307 GLY A C 1
ATOM 2292 O O . GLY A 1 307 ? 42.442 62.458 17.997 1.00 55.46 307 GLY A O 1
ATOM 2293 N N . PRO A 1 308 ? 40.452 61.402 17.865 1.00 62.59 308 PRO A N 1
ATOM 2294 C CA . PRO A 1 308 ? 40.716 60.928 16.504 1.00 65.52 308 PRO A CA 1
ATOM 2295 C C . PRO A 1 308 ? 40.782 62.115 15.548 1.00 66.54 308 PRO A C 1
ATOM 2296 O O . PRO A 1 308 ? 39.982 63.046 15.673 1.00 66.41 308 PRO A O 1
ATOM 2300 N N . GLY A 1 309 ? 41.741 62.089 14.627 1.00 65.74 309 GLY A N 1
ATOM 2301 C CA . GLY A 1 309 ? 41.903 63.158 13.660 1.00 65.32 309 GLY A CA 1
ATOM 2302 C C . GLY A 1 309 ? 42.814 64.247 14.183 1.00 64.49 309 GLY A C 1
ATOM 2303 O O . GLY A 1 309 ? 43.355 65.046 13.412 1.00 66.81 309 GLY A O 1
ATOM 2304 N N . GLU A 1 310 ? 42.971 64.291 15.504 1.00 59.80 310 GLU A N 1
ATOM 2305 C CA . GLU A 1 310 ? 43.755 65.345 16.152 1.00 56.41 310 GLU A CA 1
ATOM 2306 C C . GLU A 1 310 ? 45.257 65.102 16.112 1.00 52.13 310 GLU A C 1
ATOM 2307 O O . GLU A 1 310 ? 46.049 66.043 16.174 1.00 53.63 310 GLU A O 1
ATOM 2313 N N . LEU A 1 311 ? 45.646 63.830 16.061 1.00 46.26 311 LEU A N 1
ATOM 2314 C CA . LEU A 1 311 ? 47.055 63.467 16.085 1.00 36.90 311 LEU A CA 1
ATOM 2315 C C . LEU A 1 311 ? 47.674 63.764 14.724 1.00 39.22 311 LEU A C 1
ATOM 2316 O O . LEU A 1 311 ? 46.987 63.692 13.707 1.00 43.32 311 LEU A O 1
ATOM 2321 N N . SER A 1 312 ? 48.970 64.062 14.695 1.00 41.36 312 SER A N 1
ATOM 2322 C CA . SER A 1 312 ? 49.626 64.389 13.423 1.00 46.26 312 SER A CA 1
ATOM 2323 C C . SER A 1 312 ? 50.052 63.106 12.672 1.00 45.55 312 SER A C 1
ATOM 2324 O O . SER A 1 312 ? 50.612 63.158 11.572 1.00 52.63 312 SER A O 1
ATOM 2327 N N . LEU A 1 313 ? 49.750 61.960 13.260 1.00 35.20 313 LEU A N 1
ATOM 2328 C CA . LEU A 1 313 ? 50.045 60.677 12.632 1.00 31.45 313 LEU A CA 1
ATOM 2329 C C . LEU A 1 313 ? 49.064 60.398 11.519 1.00 30.40 313 LEU A C 1
ATOM 2330 O O . LEU A 1 313 ? 47.904 60.742 11.636 1.00 34.00 313 LEU A O 1
ATOM 2335 N N . GLY A 1 314 ? 49.518 59.737 10.461 1.00 32.99 314 GLY A N 1
ATOM 2336 C CA . GLY A 1 314 ? 48.616 59.361 9.389 1.00 35.89 314 GLY A CA 1
ATOM 2337 C C . GLY A 1 314 ? 47.472 58.474 9.864 1.00 33.83 314 GLY A C 1
ATOM 2338 O O . GLY A 1 314 ? 47.562 57.812 10.889 1.00 30.88 314 GLY A O 1
ATOM 2339 N N . ARG A 1 315 ? 46.383 58.475 9.107 1.00 33.74 315 ARG A N 1
ATOM 2340 C CA . ARG A 1 315 ? 45.219 57.673 9.450 1.00 34.52 315 ARG A CA 1
ATOM 2341 C C . ARG A 1 315 ? 45.570 56.188 9.477 1.00 31.65 315 ARG A C 1
ATOM 2342 O O . ARG A 1 315 ? 45.084 55.430 10.324 1.00 30.71 315 ARG A O 1
ATOM 2350 N N . GLU A 1 316 ? 46.411 55.766 8.535 1.00 31.21 316 GLU A N 1
ATOM 2351 C CA . GLU A 1 316 ? 46.790 54.352 8.440 1.00 29.31 316 GLU A CA 1
ATOM 2352 C C . GLU A 1 316 ? 47.616 53.951 9.652 1.00 27.83 316 GLU A C 1
ATOM 2353 O O . GLU A 1 316 ? 47.406 52.877 10.229 1.00 27.56 316 GLU A O 1
ATOM 2359 N N . MET A 1 317 ? 48.566 54.806 10.024 1.00 24.66 317 MET A N 1
ATOM 2360 C CA . MET A 1 317 ? 49.369 54.601 11.231 1.00 22.01 317 MET A CA 1
ATOM 2361 C C . MET A 1 317 ? 48.469 54.478 12.455 1.00 24.00 317 MET A C 1
ATOM 2362 O O . MET A 1 317 ? 48.589 53.518 13.226 1.00 23.43 317 MET A O 1
ATOM 2367 N N . VAL A 1 318 ? 47.561 55.440 12.624 1.00 25.95 318 VAL A N 1
ATOM 2368 C CA . VAL A 1 318 ? 46.640 55.370 13.754 1.00 25.89 318 VAL A CA 1
ATOM 2369 C C . VAL A 1 318 ? 45.847 54.052 13.797 1.00 25.85 318 VAL A C 1
ATOM 2370 O O . VAL A 1 318 ? 45.725 53.419 14.848 1.00 26.49 318 VAL A O 1
ATOM 2374 N N . ASP A 1 319 ? 45.304 53.637 12.668 1.00 25.42 319 ASP A N 1
ATOM 2375 C CA . ASP A 1 319 ? 44.569 52.370 12.635 1.00 28.36 319 ASP A CA 1
ATOM 2376 C C . ASP A 1 319 ? 45.429 51.163 13.022 1.00 27.60 319 ASP A C 1
ATOM 2377 O O . ASP A 1 319 ? 44.952 50.251 13.695 1.00 27.37 319 ASP A O 1
ATOM 2382 N N . GLN A 1 320 ? 46.677 51.118 12.570 1.00 26.23 320 GLN A N 1
ATOM 2383 C CA . GLN A 1 320 ? 47.556 50.008 12.949 1.00 28.19 320 GLN A CA 1
ATOM 2384 C C . GLN A 1 320 ? 47.836 50.006 14.466 1.00 27.73 320 GLN A C 1
ATOM 2385 O O . GLN A 1 320 ? 47.759 48.969 15.132 1.00 24.86 320 GLN A O 1
ATOM 2391 N N . ILE A 1 321 ? 48.128 51.178 15.027 1.00 25.49 321 ILE A N 1
ATOM 2392 C CA . ILE A 1 321 ? 48.375 51.277 16.450 1.00 24.29 321 ILE A CA 1
ATOM 2393 C C . ILE A 1 321 ? 47.109 50.943 17.255 1.00 23.20 321 ILE A C 1
ATOM 2394 O O . ILE A 1 321 ? 47.182 50.246 18.266 1.00 23.57 321 ILE A O 1
ATOM 2399 N N . ASN A 1 322 ? 45.957 51.395 16.775 1.00 23.47 322 ASN A N 1
ATOM 2400 C CA . ASN A 1 322 ? 44.702 51.130 17.466 1.00 24.87 322 ASN A CA 1
ATOM 2401 C C . ASN A 1 322 ? 44.425 49.619 17.499 1.00 24.51 322 ASN A C 1
ATOM 2402 O O . ASN A 1 322 ? 43.982 49.080 18.513 1.00 26.14 322 ASN A O 1
ATOM 2407 N N . ARG A 1 323 ? 44.714 48.941 16.393 1.00 26.21 323 ARG A N 1
ATOM 2408 C CA . ARG A 1 323 ? 44.496 47.494 16.310 1.00 26.58 323 ARG A CA 1
ATOM 2409 C C . ARG A 1 323 ? 45.297 46.790 17.399 1.00 26.36 323 ARG A C 1
ATOM 2410 O O . ARG A 1 323 ? 44.762 45.986 18.173 1.00 24.20 323 ARG A O 1
ATOM 2418 N N . VAL A 1 324 ? 46.583 47.099 17.462 1.00 21.88 324 VAL A N 1
ATOM 2419 C CA . VAL A 1 324 ? 47.424 46.496 18.488 1.00 22.87 324 VAL A CA 1
ATOM 2420 C C . VAL A 1 324 ? 47.001 46.857 19.896 1.00 24.78 324 VAL A C 1
ATOM 2421 O O . VAL A 1 324 ? 47.059 46.025 20.796 1.00 24.65 324 VAL A O 1
ATOM 2425 N N . ALA A 1 325 ? 46.619 48.109 20.110 1.00 20.64 325 ALA A N 1
ATOM 2426 C CA . ALA A 1 325 ? 46.218 48.498 21.455 1.00 25.33 325 ALA A CA 1
ATOM 2427 C C . ALA A 1 325 ? 44.971 47.715 21.880 1.00 26.36 325 ALA A C 1
ATOM 2428 O O . ALA A 1 325 ? 44.846 47.258 23.026 1.00 25.44 325 ALA A O 1
ATOM 2430 N N . ARG A 1 326 ? 44.029 47.548 20.957 1.00 25.41 326 ARG A N 1
ATOM 2431 C CA . ARG A 1 326 ? 42.846 46.778 21.307 1.00 24.74 326 ARG A CA 1
ATOM 2432 C C . ARG A 1 326 ? 43.211 45.322 21.594 1.00 24.60 326 ARG A C 1
ATOM 2433 O O . ARG A 1 326 ? 42.634 44.682 22.473 1.00 26.35 326 ARG A O 1
ATOM 2441 N N . GLN A 1 327 ? 44.137 44.772 20.815 1.00 24.92 327 GLN A N 1
ATOM 2442 C CA . GLN A 1 327 ? 44.539 43.392 21.029 1.00 27.17 327 GLN A CA 1
ATOM 2443 C C . GLN A 1 327 ? 45.082 43.172 22.417 1.00 29.11 327 GLN A C 1
ATOM 2444 O O . GLN A 1 327 ? 44.692 42.219 23.110 1.00 28.31 327 GLN A O 1
ATOM 2450 N N . VAL A 1 328 ? 45.992 44.040 22.841 1.00 28.94 328 VAL A N 1
ATOM 2451 C CA . VAL A 1 328 ? 46.627 43.806 24.140 1.00 29.82 328 VAL A CA 1
ATOM 2452 C C . VAL A 1 328 ? 45.745 44.202 25.324 1.00 26.57 328 VAL A C 1
ATOM 2453 O O . VAL A 1 328 ? 45.855 43.617 26.379 1.00 30.38 328 VAL A O 1
ATOM 2457 N N . ILE A 1 329 ? 44.923 45.230 25.166 1.00 24.74 329 ILE A N 1
ATOM 2458 C CA . ILE A 1 329 ? 44.031 45.623 26.251 1.00 23.85 329 ILE A CA 1
ATOM 2459 C C . ILE A 1 329 ? 42.752 44.775 26.385 1.00 28.46 329 ILE A C 1
ATOM 2460 O O . ILE A 1 329 ? 42.319 44.433 27.492 1.00 30.84 329 ILE A O 1
ATOM 2465 N N . GLU A 1 330 ? 42.078 44.588 25.256 1.00 28.18 330 GLU A N 1
ATOM 2466 C CA . GLU A 1 330 ? 40.749 43.988 25.197 1.00 30.94 330 GLU A CA 1
ATOM 2467 C C . GLU A 1 330 ? 40.559 42.486 25.111 1.00 31.99 330 GLU A C 1
ATOM 2468 O O . GLU A 1 330 ? 39.560 41.960 25.572 1.00 34.99 330 GLU A O 1
ATOM 2474 N N . ALA A 1 331 ? 41.457 41.811 24.410 1.00 30.40 331 ALA A N 1
ATOM 2475 C CA . ALA A 1 331 ? 41.189 40.425 24.045 1.00 36.32 331 ALA A CA 1
ATOM 2476 C C . ALA A 1 331 ? 41.761 39.464 25.081 1.00 49.73 331 ALA A C 1
ATOM 2477 O O . ALA A 1 331 ? 41.023 38.739 25.746 1.00 54.98 331 ALA A O 1
ATOM 2479 N N . VAL A 1 332 ? 43.080 39.485 25.214 1.00 54.84 332 VAL A N 1
ATOM 2480 C CA . VAL A 1 332 ? 43.807 38.516 26.022 1.00 61.41 332 VAL A CA 1
ATOM 2481 C C . VAL A 1 332 ? 43.604 38.709 27.519 1.00 60.38 332 VAL A C 1
ATOM 2482 O O . VAL A 1 332 ? 43.605 39.836 28.038 1.00 60.25 332 VAL A O 1
ATOM 2486 N N A GLY A 1 333 ? 43.433 37.585 28.202 0.47 57.90 333 GLY A N 1
ATOM 2487 N N B GLY A 1 333 ? 42.644 36.735 29.273 0.53 57.39 333 GLY A N 1
ATOM 2488 C CA A GLY A 1 333 ? 43.119 37.551 29.613 0.47 55.75 333 GLY A CA 1
ATOM 2489 C CA B GLY A 1 333 ? 43.070 37.045 30.629 0.53 55.34 333 GLY A CA 1
ATOM 2490 C C A GLY A 1 333 ? 42.440 36.227 29.933 0.47 58.50 333 GLY A C 1
ATOM 2491 C C B GLY A 1 333 ? 41.915 37.192 31.598 0.53 50.13 333 GLY A C 1
ATOM 2492 O O A GLY A 1 333 ? 42.082 35.465 29.022 0.47 58.48 333 GLY A O 1
ATOM 2493 O O B GLY A 1 333 ? 40.941 37.897 31.328 0.53 51.78 333 GLY A O 1
#

Nearest PDB structures (foldseek):
  4ava-assembly1_A  TM=1.003E+00  e=3.150E-74  Mycobacterium tuberculosis H37Rv
  4avc-assembly2_B  TM=5.534E-01  e=4.112E-56  Mycobacterium tuberculosis H37Rv
  4onu-assembly1_A  TM=8.313E-01  e=2.613E-40  Mycolicibacterium smegmatis MC2 155
  5kjy-assembly1_A  TM=7.613E-01  e=3.031E-10  Homo sapiens
  4qxk-assembly1_A  TM=8.215E-01  e=3.232E-09  Homo sapiens

B-factor: mean 38.44, std 13.97, range [16.88, 120.58]

Organism: Mycobacterium tuberculosis (strain ATCC 25618 / H37Rv) (NCBI:txid83332)

CATH classification: 2.60.120.10 (+1 more: 3.40.630.30)

GO terms:
  GO:0016746 acyltransferase activity (F, IDA)
  GO:0030552 cAMP binding (F, IDA)
  GO:0016407 acetyltransferase activity (F, IDA)

Sequence (327 aa):
DGIAELTGARVEDLAGMDVFQGCPAEGLVSSLAASVQPLRAAAGQVLLRQGEPAVSFLLISSGSAEVSHVGDDGVAIIARALPGMIVGEIALLRDSPRSATVTTIEPLTGWTGGRGAFATMVVHIPGVGERLLRRTARQRLAAFVSPIPVRLADGTQLMLRPVLPGDRERTVHGHIQFSGETLYRRFMSPALMHYLSEVDYVDHFVWVVTDGSDPVADARFVRDETDPTVAEIAFTTVADAYQGRGIGSFLIGALSVAARVDGVERFAARMLSDNVPMRTIMDRYGAVWQREDVGVITTTMIDVPGPGELSLGREMVDQINRVARQVIEAVGG

Secondary structure (DSSP, 8-state):
-------S--HHHHTTSGGGTT--HHHHHHHHHH-EEEEE-TT-EEE-TTSB---EEEEEE--EEEEEE-TT--EEEEEE-TT-EESHHHHHHT-B-SSEEEESS-EEEEEE-HHHHHHHHHSTTHHHHHHHHHHHHHHHH---EEEE-TT--EEEEEE--TT-GGGT---SS---HHHHHGGG--HHHHHHHHHH--SSEEEEEEEETTEEEEEEEEEE-SS-TTEEEEEEEE-GGGTTSSHHHHHHHHHHHHHHHTT--EEEEEEETT-HHHHHHHHTTT---EE-STTEEEEEEEPP-TTTSSS-HHHHHHHHHHHHIIIII--

Foldseek 3Di:
DPDDDDQAADLVLVCVQPLNPPFDSVLSVVLRVFKGKDKDFAFAWDAAFQAFLFKKWAWQQAKKWWWAADPVRDIFIFMGGHRAIARVLCQLQRHTGQTIIGTRGITITIMGHPVSVQSQLPTPSNLVVNLVRLLCRQPVPFDWDWDAFPVGAIKTKAWAGQPHCQLQDDDFDPDHLCRQRVVSPHPSVSSSNSRQDCQQKTKMFMDHVNHTFKMKIWGADPVDRLETEIDMDGHPVGPPRCPVLVVLLLRLLLSVLNNHFKYKYKDFQPPVVVVVSVVLQVWDWDDDPDRMIMTMGTSQDPPRRPDDPVVSVSSNSNSCSSHRTGD

Radius of gyration: 21.73 Å; Cα contacts (8 Å, |Δi|>4): 650; chains: 1; bounding box: 42×78×43 Å

Solvent-accessible surface area: 15713 Å² total; per-residue (Å²): 197,80,137,101,130,135,136,24,5,98,53,154,85,1,34,49,23,111,19,0,91,88,18,48,70,126,14,8,93,59,1,9,88,45,4,100,69,42,208,9,65,55,59,74,54,34,15,140,62,49,54,97,5,107,21,2,2,3,0,40,50,11,10,0,73,8,20,25,71,10,166,91,50,80,51,15,90,11,137,3,57,76,24,14,4,2,9,0,20,10,10,1,26,121,38,89,12,36,5,39,4,38,4,96,77,93,1,52,5,15,37,9,28,87,46,6,0,32,43,2,6,143,6,91,28,0,15,115,102,1,16,128,24,3,52,98,17,4,53,74,38,11,67,53,14,99,9,163,19,118,92,24,22,106,6,71,0,38,1,0,23,1,43,18,151,9,4,80,74,47,85,80,12,183,30,51,25,85,61,18,1,126,117,34,90,80,111,38,7,27,95,5,2,11,4,5,1,6,43,2,5,0,0,0,0,1,6,46,71,97,95,67,10,8,23,0,3,0,10,25,60,113,129,52,74,41,11,0,41,3,8,35,88,22,44,122,74,45,107,90,77,37,3,11,65,21,0,1,1,0,0,0,0,0,0,68,32,14,42,3,108,75,0,26,3,94,12,100,48,112,61,102,91,26,68,50,23,0,68,183,52,56,18,116,50,120,219,92,124,139,43,21,9,23,6,89,6,102,16,6,14,112,84,124,14,115,38,47,184,140,49,25,63,84,0,46,132,1,0,36,16,6,25,33,0,11,8

InterPro domains:
  IPR000182 GNAT domain [PF13302] (156-289)
  IPR000182 GNAT domain [PS51186] (156-318)
  IPR000595 Cyclic nucleotide-binding domain [PF00027] (40-120)
  IPR000595 Cyclic nucleotide-binding domain [PS50042] (20-122)
  IPR000595 Cyclic nucleotide-binding domain [SM00100] (20-140)
  IPR000595 Cyclic nucleotide-binding domain [cd00038] (20-132)
  IPR014710 RmlC-like jelly roll fold [G3DSA:2.60.120.10] (1-145)
  IPR016181 Acyl-CoA N-acyltransferase [SSF55729] (153-294)
  IPR018488 Cyclic nucleotide-binding, conserved site [PS00889] (87-104)
  IPR018490 Cyclic nucleotide-binding domain superfamily [SSF51206] (15-141)
  IPR050397 Global Transcriptional Regulators in Environmental Response [PTHR24567] (19-199)